Protein AF-A0A6X8T6L1-F1 (afdb_monomer)

Nearest PDB structures (foldseek):
  4k7z-assembly1_A-2  TM=9.986E-01  e=8.223E-36  Pseudomonas aeruginosa
  1zx9-assembly1_A-2  TM=9.999E-01  e=2.285E-34  Pseudomonas aeruginosa
  7psc-assembly1_B  TM=8.793E-01  e=7.731E-16  Homo sapiens
  5j5z-assembly1_A  TM=8.710E-01  e=1.265E-15  Homo sapiens
  6i4t-assembly1_A  TM=8.487E-01  e=1.831E-15  Homo sapiens

Sequence (310 aa):
MSTLKITGMTCDSCAVHVKDALEKVPGVQSADVSYAKGSAKLAIEVGTSPDALTAAVAGLGYRATLADAPSVSTPGGLLDKMRDLLGRNDKTGSSGALHIAVIGSGGAAMAAALKAVEQGARVTLIERGTIGGTCVNVGCVPSKIMIRAAHIAHLRRESPFDGGIAATTPTIQRTALLAQQQARVDELRHAKYEGILEGNPAITVLHGSARFKDNRNLIVQLNDGGERVVAFDRCLIATGASPAVPPIPGLKDTPYWTSTEALVSETIPKRLAVIGSSVVALELAQAFARLGAKVTILARSTLFFREDPA

Radius of gyration: 27.3 Å; Cα contacts (8 Å, |Δi|>4): 471; chains: 1; bounding box: 68×69×64 Å

Structure (mmCIF, N/CA/C/O backbone):
data_AF-A0A6X8T6L1-F1
#
_entry.id   AF-A0A6X8T6L1-F1
#
loop_
_atom_site.group_PDB
_atom_site.id
_atom_site.type_symbol
_atom_site.label_atom_id
_atom_site.label_alt_id
_atom_site.label_comp_id
_atom_site.label_asym_id
_atom_site.label_entity_id
_atom_site.label_seq_id
_atom_site.pdbx_PDB_ins_code
_atom_site.Cartn_x
_atom_site.Cartn_y
_atom_site.Cartn_z
_atom_site.occupancy
_atom_site.B_iso_or_equiv
_atom_site.auth_seq_id
_atom_site.auth_comp_id
_atom_site.auth_asym_id
_atom_site.auth_atom_id
_atom_site.pdbx_PDB_model_num
ATOM 1 N N . MET A 1 1 ? -2.404 43.136 22.804 1.00 72.25 1 MET A N 1
ATOM 2 C CA . MET A 1 1 ? -2.056 41.960 21.980 1.00 72.25 1 MET A CA 1
ATOM 3 C C . MET A 1 1 ? -2.587 40.737 22.689 1.00 72.25 1 MET A C 1
ATOM 5 O O . MET A 1 1 ? -2.333 40.616 23.879 1.00 72.25 1 MET A O 1
ATOM 9 N N . SER A 1 2 ? -3.320 39.883 21.986 1.00 86.31 2 SER A N 1
ATOM 10 C CA . SER A 1 2 ? -3.901 38.654 22.537 1.00 86.31 2 SER A CA 1
ATOM 11 C C . SER A 1 2 ? -3.211 37.445 21.923 1.00 86.31 2 SER A C 1
ATOM 13 O O . SER A 1 2 ? -2.822 37.483 20.754 1.00 86.31 2 SER A O 1
ATOM 15 N N . THR A 1 3 ? -3.048 36.376 22.701 1.00 92.25 3 THR A N 1
ATOM 16 C CA . THR A 1 3 ? -2.384 35.155 22.223 1.00 92.25 3 THR A CA 1
ATOM 17 C C . THR A 1 3 ? -3.378 34.005 22.103 1.00 92.25 3 THR A C 1
ATOM 19 O O . THR A 1 3 ? -4.099 33.692 23.048 1.00 92.25 3 THR A O 1
ATOM 22 N N . LEU A 1 4 ? -3.383 33.341 20.947 1.00 92.31 4 LEU A N 1
ATOM 23 C CA . LEU A 1 4 ? -4.060 32.068 20.723 1.00 92.31 4 LEU A CA 1
ATOM 24 C C . LEU A 1 4 ? -3.042 30.933 20.747 1.00 92.31 4 LEU A C 1
ATOM 26 O O . LEU A 1 4 ? -2.023 30.988 20.062 1.00 92.31 4 LEU A O 1
ATOM 30 N N . LYS A 1 5 ? -3.355 29.863 21.470 1.00 95.00 5 LYS A N 1
ATOM 31 C CA . LYS A 1 5 ? -2.695 28.565 21.319 1.00 95.00 5 LYS A CA 1
ATOM 32 C C . LYS A 1 5 ? -3.453 27.761 20.272 1.00 95.00 5 LYS A C 1
ATOM 34 O O . LYS A 1 5 ? -4.670 27.652 20.377 1.00 95.00 5 LYS A O 1
ATOM 39 N N . ILE A 1 6 ? -2.748 27.215 19.286 1.00 93.38 6 ILE A N 1
ATOM 40 C CA . ILE A 1 6 ? -3.321 26.534 18.123 1.00 93.38 6 ILE A CA 1
ATOM 41 C C . ILE A 1 6 ? -2.739 25.125 18.012 1.00 93.38 6 ILE A C 1
ATOM 43 O O . ILE A 1 6 ? -1.522 24.947 17.987 1.00 93.38 6 ILE A O 1
ATOM 47 N N . THR A 1 7 ? -3.603 24.118 17.916 1.00 91.69 7 THR A N 1
ATOM 48 C CA . THR A 1 7 ? -3.215 22.714 17.732 1.00 91.69 7 THR A CA 1
ATOM 49 C C . THR A 1 7 ? -3.805 22.141 16.443 1.00 91.69 7 THR A C 1
ATOM 51 O O . THR A 1 7 ? -4.867 22.559 15.982 1.00 91.69 7 THR A O 1
ATOM 54 N N . GLY A 1 8 ? -3.088 21.190 15.837 1.00 89.25 8 GLY A N 1
ATOM 55 C CA . GLY A 1 8 ? -3.486 20.530 14.586 1.00 89.25 8 GLY A CA 1
ATOM 56 C C . GLY A 1 8 ? -2.780 21.031 13.320 1.00 89.25 8 GLY A C 1
ATOM 57 O O . GLY A 1 8 ? -2.952 20.424 12.270 1.00 89.25 8 GLY A O 1
ATOM 58 N N . MET A 1 9 ? -1.960 22.086 13.393 1.00 94.00 9 MET A N 1
ATOM 59 C CA . MET A 1 9 ? -1.081 22.470 12.278 1.00 94.00 9 MET A CA 1
ATOM 60 C C . MET A 1 9 ? 0.034 21.430 12.089 1.00 94.00 9 MET A C 1
ATOM 62 O O . MET A 1 9 ? 0.604 20.959 13.072 1.00 94.00 9 MET A O 1
ATOM 66 N N . THR A 1 10 ? 0.373 21.106 10.839 1.00 91.50 10 THR A N 1
ATOM 67 C CA . THR A 1 10 ? 1.381 20.075 10.510 1.00 91.50 10 THR A CA 1
ATOM 68 C C . THR A 1 10 ? 2.532 20.572 9.631 1.00 91.50 10 THR A C 1
ATOM 70 O O . THR A 1 10 ? 3.441 19.799 9.335 1.00 91.50 10 THR A O 1
ATOM 73 N N . CYS A 1 11 ? 2.498 21.827 9.175 1.00 88.56 11 CYS A N 1
ATOM 74 C CA . CYS A 1 11 ? 3.564 22.457 8.390 1.00 88.56 11 CYS A CA 1
ATOM 75 C C . CYS A 1 11 ? 3.458 23.993 8.415 1.00 88.56 11 CYS A C 1
ATOM 77 O O . CYS A 1 11 ? 2.444 24.546 8.845 1.00 88.56 11 CYS A O 1
ATOM 79 N N . ASP A 1 12 ? 4.468 24.690 7.889 1.00 90.88 12 ASP A N 1
ATOM 80 C CA . ASP A 1 12 ? 4.473 26.160 7.803 1.00 90.88 12 ASP A CA 1
ATOM 81 C C . ASP A 1 12 ? 3.377 26.724 6.882 1.00 90.88 12 ASP A C 1
ATOM 83 O O . ASP A 1 12 ? 2.848 27.803 7.137 1.00 90.88 12 ASP A O 1
ATOM 87 N N . SER A 1 13 ? 2.945 25.974 5.861 1.00 91.19 13 SER A N 1
ATOM 88 C CA . SER A 1 13 ? 1.804 26.378 5.023 1.00 91.19 13 SER A CA 1
ATOM 89 C C . SER A 1 13 ? 0.482 26.400 5.806 1.00 91.19 13 SER A C 1
ATOM 91 O O . SER A 1 13 ? -0.363 27.252 5.533 1.00 91.19 13 SER A O 1
ATOM 93 N N . CYS A 1 14 ? 0.316 25.552 6.833 1.00 91.38 14 CYS A N 1
ATOM 94 C CA . CYS A 1 14 ? -0.830 25.642 7.744 1.00 91.38 14 CYS A CA 1
ATOM 95 C C . CYS A 1 14 ? -0.851 26.988 8.483 1.00 91.38 14 CYS A C 1
ATOM 97 O O . CYS A 1 14 ? -1.921 27.572 8.638 1.00 91.38 14 CYS A O 1
ATOM 99 N N . ALA A 1 15 ? 0.315 27.491 8.911 1.00 93.88 15 ALA A N 1
ATOM 100 C CA . ALA A 1 15 ? 0.416 28.767 9.620 1.00 93.88 15 ALA A CA 1
ATOM 101 C C . ALA A 1 15 ? 0.016 29.955 8.732 1.00 93.88 15 ALA A C 1
ATOM 103 O O . ALA A 1 15 ? -0.656 30.864 9.213 1.00 93.88 15 ALA A O 1
ATOM 104 N N . VAL A 1 16 ? 0.344 29.910 7.435 1.00 94.94 16 VAL A N 1
ATOM 105 C CA . VAL A 1 16 ? -0.096 30.919 6.455 1.00 94.94 16 VAL A CA 1
ATOM 106 C C . VAL A 1 16 ? -1.621 30.932 6.329 1.00 94.94 16 VAL A C 1
ATOM 108 O O . VAL A 1 16 ? -2.236 31.979 6.487 1.00 94.94 16 VAL A O 1
ATOM 111 N N . HIS A 1 17 ? -2.260 29.771 6.150 1.00 94.25 17 HIS A N 1
ATOM 112 C CA . HIS A 1 17 ? -3.724 29.711 6.033 1.00 94.25 17 HIS A CA 1
ATOM 113 C C . HIS A 1 17 ? -4.439 30.176 7.308 1.00 94.25 17 HIS A C 1
ATOM 115 O O . HIS A 1 17 ? -5.470 30.843 7.241 1.00 94.25 17 HIS A O 1
ATOM 121 N N . VAL A 1 18 ? -3.890 29.836 8.477 1.00 94.94 18 VAL A N 1
ATOM 122 C CA . VAL A 1 18 ? -4.407 30.298 9.770 1.00 94.94 18 VAL A CA 1
ATOM 123 C C . VAL A 1 18 ? -4.275 31.813 9.905 1.00 94.94 18 VAL A C 1
ATOM 125 O O . VAL A 1 18 ? -5.214 32.455 10.372 1.00 94.94 18 VAL A O 1
ATOM 128 N N . LYS A 1 19 ? -3.150 32.392 9.468 1.00 96.44 19 LYS A N 1
ATOM 129 C CA . LYS A 1 19 ? -2.957 33.844 9.436 1.00 96.44 19 LYS A CA 1
ATOM 130 C C . LYS A 1 19 ? -4.021 34.515 8.566 1.00 96.44 19 LYS A C 1
ATOM 132 O O . LYS A 1 19 ? -4.734 35.384 9.060 1.00 96.44 19 LYS A O 1
ATOM 137 N N . ASP A 1 20 ? -4.185 34.050 7.329 1.00 95.62 20 ASP A N 1
ATOM 138 C CA . ASP A 1 20 ? -5.143 34.616 6.372 1.00 95.62 20 ASP A CA 1
ATOM 139 C C . ASP A 1 20 ? -6.593 34.542 6.873 1.00 95.62 20 ASP A C 1
ATOM 141 O O . ASP A 1 20 ? -7.410 35.410 6.565 1.00 95.62 20 ASP A O 1
ATOM 145 N N . ALA A 1 21 ? -6.946 33.494 7.623 1.00 95.31 21 ALA A N 1
ATOM 146 C CA . ALA A 1 21 ? -8.272 33.363 8.220 1.00 95.31 21 ALA A CA 1
ATOM 147 C C . ALA A 1 21 ? -8.469 34.296 9.421 1.00 95.31 21 ALA A C 1
ATOM 149 O O . ALA A 1 21 ? -9.540 34.883 9.556 1.00 95.31 21 ALA A O 1
ATOM 150 N N . LEU A 1 22 ? -7.450 34.457 10.272 1.00 94.94 22 LEU A N 1
ATOM 151 C CA . LEU A 1 22 ? -7.507 35.342 11.437 1.00 94.94 22 LEU A CA 1
ATOM 152 C C . LEU A 1 22 ? -7.585 36.818 11.028 1.00 94.94 22 LEU A C 1
ATOM 154 O O . LEU A 1 22 ? -8.370 37.556 11.612 1.00 94.94 22 LEU A O 1
ATOM 158 N N . GLU A 1 23 ? -6.853 37.240 9.996 1.00 95.81 23 GLU A N 1
ATOM 159 C CA . GLU A 1 23 ? -6.887 38.627 9.491 1.00 95.81 23 GLU A CA 1
ATOM 160 C C . GLU A 1 23 ? -8.217 38.997 8.810 1.00 95.81 23 GLU A C 1
ATOM 162 O O . GLU A 1 23 ? -8.520 40.175 8.641 1.00 95.81 23 GLU A O 1
ATOM 167 N N . LYS A 1 24 ? -9.051 38.010 8.458 1.00 94.94 24 LYS A N 1
ATOM 168 C CA . LYS A 1 24 ? -10.414 38.233 7.942 1.00 94.94 24 LYS A CA 1
ATOM 169 C C . LYS A 1 24 ? -11.465 38.378 9.042 1.00 94.94 24 LYS A C 1
ATOM 171 O O . LYS A 1 24 ? -12.615 38.691 8.731 1.00 94.94 24 LYS A O 1
ATOM 176 N N . VAL A 1 25 ? -11.117 38.129 10.307 1.00 93.75 25 VAL A N 1
ATOM 177 C CA . VAL A 1 25 ? -12.054 38.292 11.423 1.00 93.75 25 VAL A CA 1
ATOM 178 C C . VAL A 1 25 ? -12.222 39.787 11.721 1.00 93.75 25 VAL A C 1
ATOM 180 O O . VAL A 1 25 ? -11.225 40.466 11.975 1.00 93.75 25 VAL A O 1
ATOM 183 N N . PRO A 1 26 ? -13.459 40.323 11.731 1.00 91.56 26 PRO A N 1
ATOM 184 C CA . PRO A 1 26 ? -13.698 41.722 12.075 1.00 91.56 26 PRO A CA 1
ATOM 185 C C . PRO A 1 26 ? -13.106 42.082 13.443 1.00 91.56 26 PRO A C 1
ATOM 187 O O . PRO A 1 26 ? -13.353 41.385 14.428 1.00 91.56 26 PRO A O 1
ATOM 190 N N . GLY A 1 27 ? -12.328 43.165 13.494 1.00 88.88 27 GLY A N 1
ATOM 191 C CA . GLY A 1 27 ? -11.622 43.617 14.698 1.00 88.88 27 GLY A CA 1
ATOM 192 C C . GLY A 1 27 ? -10.183 43.102 14.833 1.00 88.88 27 GLY A C 1
ATOM 193 O O . GLY A 1 27 ? -9.472 43.545 15.731 1.00 88.88 27 GLY A O 1
ATOM 194 N N . VAL A 1 28 ? -9.702 42.221 13.945 1.00 93.12 28 VAL A N 1
ATOM 195 C CA . VAL A 1 28 ? -8.277 41.841 13.881 1.00 93.12 28 VAL A CA 1
ATOM 196 C C . VAL A 1 28 ? -7.513 42.812 12.985 1.00 93.12 28 VAL A C 1
ATOM 198 O O . VAL A 1 28 ? -7.816 42.955 11.807 1.00 93.12 28 VAL A O 1
ATOM 201 N N . GLN A 1 29 ? -6.493 43.466 13.540 1.00 92.12 29 GLN A N 1
ATOM 202 C CA . GLN A 1 29 ? -5.630 44.410 12.822 1.00 92.12 29 GLN A CA 1
ATOM 203 C C . GLN A 1 29 ? -4.404 43.725 12.209 1.00 92.12 29 GLN A C 1
ATOM 205 O O . GLN A 1 29 ? -3.941 44.119 11.142 1.00 92.12 29 GLN A O 1
ATOM 210 N N . SER A 1 30 ? -3.854 42.714 12.887 1.00 93.81 30 SER A N 1
ATOM 211 C CA . SER A 1 30 ? -2.773 41.878 12.353 1.00 93.81 30 SER A CA 1
ATOM 212 C C . SER A 1 30 ? -2.658 40.549 13.096 1.00 93.81 30 SER A C 1
ATOM 214 O O . SER A 1 30 ? -2.999 40.456 14.285 1.00 93.81 30 SER A O 1
ATOM 216 N N . ALA A 1 31 ? -2.146 39.529 12.398 1.00 94.88 31 ALA A N 1
ATOM 217 C CA . ALA A 1 31 ? -1.855 38.219 12.969 1.00 94.88 31 ALA A CA 1
ATOM 218 C C . ALA A 1 31 ? -0.429 37.745 12.643 1.00 94.88 31 ALA A C 1
ATOM 220 O O . ALA A 1 31 ? -0.006 37.712 11.488 1.00 94.88 31 ALA A O 1
ATOM 221 N N . ASP A 1 32 ? 0.302 37.314 13.671 1.00 95.62 32 ASP A N 1
ATOM 222 C CA . ASP A 1 32 ? 1.588 36.621 13.543 1.00 95.62 32 ASP A CA 1
ATOM 223 C C . ASP A 1 32 ? 1.436 35.175 14.026 1.00 95.62 32 ASP A C 1
ATOM 225 O O . ASP A 1 32 ? 1.204 34.929 15.213 1.00 95.62 32 ASP A O 1
ATOM 229 N N . VAL A 1 33 ? 1.521 34.213 13.105 1.00 95.19 33 VAL A N 1
ATOM 230 C CA . VAL A 1 33 ? 1.240 32.794 13.366 1.00 95.19 33 VAL A CA 1
ATOM 231 C C . VAL A 1 33 ? 2.516 31.976 13.239 1.00 95.19 33 VAL A C 1
ATOM 233 O O . VAL A 1 33 ? 3.177 31.979 12.206 1.00 95.19 33 VAL A O 1
ATOM 236 N N . SER A 1 34 ? 2.833 31.211 14.283 1.00 93.44 34 SER A N 1
ATOM 237 C CA . SER A 1 34 ? 4.002 30.339 14.319 1.00 93.44 34 SER A CA 1
ATOM 238 C C . SER A 1 34 ? 3.583 28.875 14.394 1.00 93.44 34 SER A C 1
ATOM 240 O O . SER A 1 34 ? 3.028 28.434 15.404 1.00 93.44 34 SER A O 1
ATOM 242 N N . TYR A 1 35 ? 3.915 28.108 13.350 1.00 90.12 35 TYR A N 1
ATOM 243 C CA . TYR A 1 35 ? 3.797 26.648 13.365 1.00 90.12 35 TYR A CA 1
ATOM 244 C C . TYR A 1 35 ? 4.671 26.041 14.468 1.00 90.12 35 TYR A C 1
ATOM 246 O O . TYR A 1 35 ? 4.160 25.330 15.329 1.00 90.12 35 TYR A O 1
ATOM 254 N N . ALA A 1 36 ? 5.960 26.398 14.506 1.00 91.12 36 ALA A N 1
ATOM 255 C CA . ALA A 1 36 ? 6.917 25.860 15.474 1.00 91.12 36 ALA A CA 1
ATOM 256 C C . ALA A 1 36 ? 6.493 26.061 16.942 1.00 91.12 36 ALA A C 1
ATOM 258 O O . ALA A 1 36 ? 6.802 25.230 17.791 1.00 91.12 36 ALA A O 1
ATOM 259 N N . LYS A 1 37 ? 5.780 27.154 17.248 1.00 90.25 37 LYS A N 1
ATOM 260 C CA . LYS A 1 37 ? 5.284 27.450 18.603 1.00 90.25 37 LYS A CA 1
ATOM 261 C C . LYS A 1 37 ? 3.837 27.010 18.837 1.00 90.25 37 LYS A C 1
ATOM 263 O O . LYS A 1 37 ? 3.375 27.077 19.972 1.00 90.25 37 LYS A O 1
ATOM 268 N N . GLY A 1 38 ? 3.117 26.596 17.793 1.00 93.38 38 GLY A N 1
ATOM 269 C CA . GLY A 1 38 ? 1.691 26.275 17.875 1.00 93.38 38 GLY A CA 1
ATOM 270 C C . GLY A 1 38 ? 0.867 27.438 18.431 1.00 93.38 38 GLY A C 1
ATOM 271 O O . GLY A 1 38 ? 0.041 27.243 19.321 1.00 93.38 38 GLY A O 1
ATOM 272 N N . SER A 1 39 ? 1.135 28.668 17.986 1.00 95.00 39 SER A N 1
ATOM 273 C CA . SER A 1 39 ? 0.499 29.865 18.552 1.00 95.00 39 SER A CA 1
ATOM 274 C C . SER A 1 39 ? 0.349 30.993 17.538 1.00 95.00 39 SER A C 1
ATOM 276 O O . SER A 1 39 ? 1.193 31.130 16.652 1.00 95.00 39 SER A O 1
ATOM 278 N N . ALA A 1 40 ? -0.654 31.847 17.735 1.00 94.75 40 ALA A N 1
ATOM 279 C CA . ALA A 1 40 ? -0.821 33.107 17.020 1.00 94.75 40 ALA A CA 1
ATOM 280 C C . ALA A 1 40 ? -0.839 34.293 17.992 1.00 94.75 40 ALA A C 1
ATOM 282 O O . ALA A 1 40 ? -1.520 34.250 19.018 1.00 94.75 40 ALA A O 1
ATOM 283 N N . LYS A 1 41 ? -0.109 35.358 17.661 1.00 94.94 41 LYS A N 1
ATOM 284 C CA . LYS A 1 41 ? -0.172 36.652 18.344 1.00 94.94 41 LYS A CA 1
ATOM 285 C C . LYS A 1 41 ? -1.005 37.611 17.509 1.00 94.94 41 LYS A C 1
ATOM 287 O O . LYS A 1 41 ? -0.749 37.769 16.319 1.00 94.94 41 LYS A O 1
ATOM 292 N N . LEU A 1 42 ? -1.985 38.246 18.140 1.00 93.31 42 LEU A N 1
ATOM 293 C CA . LEU A 1 42 ? -2.961 39.094 17.470 1.00 93.31 42 LEU A CA 1
ATOM 294 C C . LEU A 1 42 ? -2.932 40.520 18.021 1.00 93.31 42 LEU A C 1
ATOM 296 O O . LEU A 1 42 ? -2.942 40.733 19.242 1.00 93.31 42 LEU A O 1
ATOM 300 N N . ALA A 1 43 ? -2.962 41.498 17.121 1.00 91.50 43 ALA A N 1
ATOM 301 C CA . ALA A 1 43 ? -3.409 42.848 17.438 1.00 91.50 43 ALA A CA 1
ATOM 302 C C . ALA A 1 43 ? -4.908 42.923 17.125 1.00 91.50 43 ALA A C 1
ATOM 304 O O . ALA A 1 43 ? -5.300 42.748 15.974 1.00 91.50 43 ALA A O 1
ATOM 305 N N . ILE A 1 44 ? -5.737 43.124 18.150 1.00 91.88 44 ILE A N 1
ATOM 306 C CA . ILE A 1 44 ? -7.199 43.155 18.024 1.00 91.88 44 ILE A CA 1
ATOM 307 C C . ILE A 1 44 ? -7.767 44.422 18.655 1.00 91.88 44 ILE A C 1
ATOM 309 O O . ILE A 1 44 ? -7.208 44.940 19.626 1.00 91.88 44 ILE A O 1
ATOM 313 N N . GLU A 1 45 ? -8.886 44.893 18.122 1.00 88.00 45 GLU A N 1
ATOM 314 C CA . GLU A 1 45 ? -9.669 45.990 18.680 1.00 88.00 45 GLU A CA 1
ATOM 315 C C . GLU A 1 45 ? -10.403 45.552 19.951 1.00 88.00 45 GLU A C 1
ATOM 317 O O . GLU A 1 45 ? -10.793 44.388 20.114 1.00 88.00 45 GLU A O 1
ATOM 322 N N . VAL A 1 46 ? -10.604 46.501 20.867 1.00 78.25 46 VAL A N 1
ATOM 323 C CA . VAL A 1 46 ? -11.336 46.270 22.117 1.00 78.25 46 VAL A CA 1
ATOM 324 C C . VAL A 1 46 ? -12.784 45.900 21.782 1.00 78.25 46 VAL A C 1
ATOM 326 O O . VAL A 1 46 ? -13.491 46.679 21.153 1.00 78.25 46 VAL A O 1
ATOM 329 N N . GLY A 1 47 ? -13.218 44.708 22.202 1.00 77.00 47 GLY A N 1
ATOM 330 C CA . GLY A 1 47 ? -14.551 44.167 21.897 1.00 77.00 47 GLY A CA 1
ATOM 331 C C . GLY A 1 47 ? -14.579 43.107 20.790 1.00 77.00 47 GLY A C 1
ATOM 332 O O . GLY A 1 47 ? -15.637 42.536 20.533 1.00 77.00 47 GLY A O 1
ATOM 333 N N . THR A 1 48 ? -13.435 42.790 20.172 1.00 84.25 48 THR A N 1
ATOM 334 C CA . THR A 1 48 ? -13.322 41.663 19.229 1.00 84.25 48 THR A CA 1
ATOM 335 C C . THR A 1 48 ? -13.691 40.354 19.925 1.00 84.25 48 THR A C 1
ATOM 337 O O . THR A 1 48 ? -13.113 40.021 20.960 1.00 84.25 48 THR A O 1
ATOM 340 N N . SER A 1 49 ? -14.643 39.608 19.357 1.00 85.94 49 SER A N 1
ATOM 341 C CA . SER A 1 49 ? -15.174 38.389 19.974 1.00 85.94 49 SER A CA 1
ATOM 342 C C . SER A 1 49 ? -14.123 37.264 20.035 1.00 85.94 49 SER A C 1
ATOM 344 O O . SER A 1 49 ? -13.678 36.790 18.983 1.00 85.94 49 SER A O 1
ATOM 346 N N . PRO A 1 50 ? -13.775 36.773 21.242 1.00 87.00 50 PRO A N 1
ATOM 347 C CA . PRO A 1 50 ? -12.990 35.553 21.449 1.00 87.00 50 PRO A CA 1
ATOM 348 C C . PRO A 1 50 ? -13.467 34.343 20.638 1.00 87.00 50 PRO A C 1
ATOM 350 O O . PRO A 1 50 ? -12.665 33.588 20.078 1.00 87.00 50 PRO A O 1
ATOM 353 N N . ASP A 1 51 ? -14.784 34.180 20.549 1.00 87.00 51 ASP A N 1
ATOM 354 C CA . ASP A 1 51 ? -15.415 33.041 19.890 1.00 87.00 51 ASP A CA 1
ATOM 355 C C . ASP A 1 51 ? -15.274 33.133 18.370 1.00 87.00 51 ASP A C 1
ATOM 357 O O . ASP A 1 51 ? -15.062 32.122 17.708 1.00 87.00 51 ASP A O 1
ATOM 361 N N . ALA A 1 52 ? -15.297 34.344 17.804 1.00 89.56 52 ALA A N 1
ATOM 362 C CA . ALA A 1 52 ? -15.075 34.544 16.372 1.00 89.56 52 ALA A CA 1
ATOM 363 C C . ALA A 1 52 ? -13.642 34.164 15.957 1.00 89.56 52 ALA A C 1
ATOM 365 O O . ALA A 1 52 ? -13.439 33.547 14.909 1.00 89.56 52 ALA A O 1
ATOM 366 N N . LEU A 1 53 ? -12.653 34.469 16.805 1.00 91.44 53 LEU A N 1
ATOM 367 C CA . LEU A 1 53 ? -11.251 34.107 16.579 1.00 91.44 53 LEU A CA 1
ATOM 368 C C . LEU A 1 53 ? -11.043 32.589 16.615 1.00 91.44 53 LEU A C 1
ATOM 370 O O . LEU A 1 53 ? -10.382 32.024 15.744 1.00 91.44 53 LEU A O 1
ATOM 374 N N . THR A 1 54 ? -11.622 31.913 17.609 1.00 92.75 54 THR A N 1
ATOM 375 C CA . THR A 1 54 ? -11.519 30.451 17.718 1.00 92.75 54 THR A CA 1
ATOM 376 C C . THR A 1 54 ? -12.318 29.737 16.625 1.00 92.75 54 THR A C 1
ATOM 378 O O . THR A 1 54 ? -11.827 28.750 16.073 1.00 92.75 54 THR A O 1
ATOM 381 N N . ALA A 1 55 ? -13.479 30.268 16.227 1.00 90.75 55 ALA A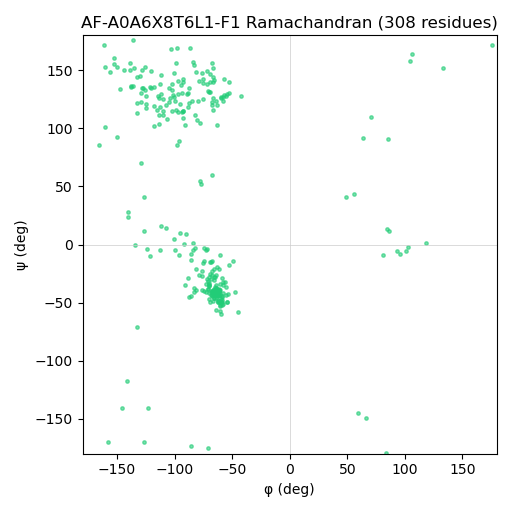 N 1
ATOM 382 C CA . ALA A 1 55 ? -14.288 29.748 15.126 1.00 90.75 55 ALA A CA 1
ATOM 383 C C . ALA A 1 55 ? -13.585 29.858 13.764 1.00 90.75 55 ALA A C 1
ATOM 385 O O . ALA A 1 55 ? -13.652 28.918 12.974 1.00 90.75 55 ALA A O 1
ATOM 386 N N . ALA A 1 56 ? -12.866 30.954 13.495 1.00 92.56 56 ALA A N 1
ATOM 387 C CA . ALA A 1 56 ? -12.097 31.113 12.259 1.00 92.56 56 ALA A CA 1
ATOM 388 C C . ALA A 1 56 ? -11.002 30.042 12.120 1.00 92.56 56 ALA A C 1
ATOM 390 O O . ALA A 1 56 ? -10.820 29.463 11.049 1.00 92.56 56 ALA A O 1
ATOM 391 N N . VAL A 1 57 ? -10.319 29.718 13.224 1.00 93.50 57 VAL A N 1
ATOM 392 C CA . VAL A 1 57 ? -9.310 28.648 13.253 1.00 93.50 57 VAL A CA 1
ATOM 393 C C . VAL A 1 57 ? -9.961 27.261 13.154 1.00 93.50 57 VAL A C 1
ATOM 395 O O . VAL A 1 57 ? -9.454 26.394 12.439 1.00 93.50 57 VAL A O 1
ATOM 398 N N . ALA A 1 58 ? -11.115 27.063 13.798 1.00 91.31 58 ALA A N 1
ATOM 399 C CA . ALA A 1 58 ? -11.897 25.829 13.706 1.00 91.31 58 ALA A CA 1
ATOM 400 C C . ALA A 1 58 ? -12.439 25.558 12.296 1.00 91.31 58 ALA A C 1
ATOM 402 O O . ALA A 1 58 ? -12.452 24.407 11.860 1.00 91.31 58 ALA A O 1
ATOM 403 N N . GLY A 1 59 ? -12.813 26.603 11.551 1.00 88.12 59 GLY A N 1
ATOM 404 C CA . GLY A 1 59 ? -13.259 26.502 10.158 1.00 88.12 59 GLY A CA 1
ATOM 405 C C . GLY A 1 59 ? -12.201 25.933 9.206 1.00 88.12 59 GLY A C 1
ATOM 406 O O . GLY A 1 59 ? -12.548 25.381 8.166 1.00 88.12 59 GLY A O 1
ATOM 407 N N . LEU A 1 60 ? -10.921 26.001 9.583 1.00 90.31 60 LEU A N 1
ATOM 408 C CA . LEU A 1 60 ? -9.805 25.391 8.854 1.00 90.31 60 LEU A CA 1
ATOM 409 C C . LEU A 1 60 ? -9.464 23.965 9.325 1.00 90.31 60 LEU A C 1
ATOM 411 O O . LEU A 1 60 ? -8.526 23.359 8.811 1.00 90.31 60 LEU A O 1
ATOM 415 N N . GLY A 1 61 ? -10.197 23.424 10.304 1.00 87.19 61 GLY A N 1
ATOM 416 C CA . GLY A 1 61 ? -9.960 22.093 10.870 1.00 87.19 61 GLY A CA 1
ATOM 417 C C . GLY A 1 61 ? -8.930 22.045 12.005 1.00 87.19 61 GLY A C 1
ATOM 418 O O . GLY A 1 61 ? -8.526 20.953 12.406 1.00 87.19 61 GLY A O 1
ATOM 419 N N . TYR A 1 62 ? -8.518 23.195 12.544 1.00 93.12 62 TYR A N 1
ATOM 420 C CA . TYR A 1 62 ? -7.587 23.289 13.675 1.00 93.12 62 TYR A CA 1
ATOM 421 C C . TYR A 1 62 ? -8.325 23.625 14.979 1.00 93.12 62 TYR A C 1
ATOM 423 O O . TYR A 1 62 ? -9.493 23.998 14.973 1.00 93.12 62 TYR A O 1
ATOM 431 N N . ARG A 1 63 ? -7.660 23.513 16.132 1.00 92.38 63 ARG A N 1
ATOM 432 C CA . ARG A 1 63 ? -8.235 23.913 17.431 1.00 92.38 63 ARG A CA 1
ATOM 433 C C . ARG A 1 63 ? -7.487 25.125 17.967 1.00 92.38 63 ARG A C 1
ATOM 435 O O . ARG A 1 63 ? -6.262 25.143 17.904 1.00 92.38 63 ARG A O 1
ATOM 442 N N . ALA A 1 64 ? -8.203 26.105 18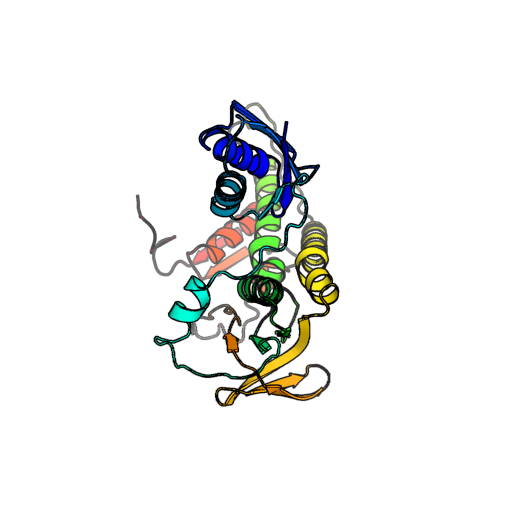.519 1.00 92.06 64 ALA A N 1
ATOM 443 C CA . ALA A 1 64 ? -7.603 27.291 19.123 1.00 92.06 64 ALA A CA 1
ATOM 444 C C . ALA A 1 64 ? -8.193 27.606 20.501 1.00 92.06 64 ALA A C 1
ATOM 446 O O . ALA A 1 64 ? -9.390 27.443 20.720 1.00 92.06 64 ALA A O 1
ATOM 447 N N . THR A 1 65 ? -7.353 28.094 21.414 1.00 92.00 65 THR A N 1
ATOM 448 C CA . THR A 1 65 ? -7.749 28.579 22.748 1.00 92.00 65 THR A CA 1
ATOM 449 C C . THR A 1 65 ? -7.032 29.888 23.065 1.00 92.00 65 THR A C 1
ATOM 451 O O . THR A 1 65 ? -5.824 29.984 22.839 1.00 92.00 65 THR A O 1
ATOM 454 N N . LEU A 1 66 ? -7.733 30.879 23.618 1.00 86.94 66 LEU A N 1
ATOM 455 C CA . LEU A 1 66 ? -7.115 32.118 24.103 1.00 86.94 66 LEU A CA 1
ATOM 456 C C . LEU A 1 66 ? -6.295 31.855 25.364 1.00 86.94 66 LEU A C 1
ATOM 458 O O . LEU A 1 66 ? -6.774 31.219 26.298 1.00 86.94 66 LEU A O 1
ATOM 462 N N . ALA A 1 67 ? -5.066 32.359 25.386 1.00 71.06 67 ALA A N 1
ATOM 463 C CA . ALA A 1 67 ? -4.166 32.218 26.525 1.00 71.06 67 ALA A CA 1
ATOM 464 C C . ALA A 1 67 ? -4.535 33.138 27.708 1.00 71.06 67 ALA A C 1
ATOM 466 O O . ALA A 1 67 ? -4.091 32.873 28.819 1.00 71.06 67 ALA A O 1
ATOM 467 N N . ASP A 1 68 ? -5.374 34.161 27.486 1.00 58.41 68 ASP A N 1
ATOM 468 C CA . ASP A 1 68 ? -5.668 35.225 28.463 1.00 58.41 68 ASP A CA 1
ATOM 469 C C . ASP A 1 68 ? -7.106 35.206 29.030 1.00 58.41 68 ASP A C 1
ATOM 471 O O . ASP A 1 68 ? -7.556 36.197 29.603 1.00 58.41 68 ASP A O 1
ATOM 475 N N . ALA A 1 69 ? -7.867 34.115 28.884 1.00 42.06 69 ALA A N 1
ATOM 476 C CA . ALA A 1 69 ? -9.211 34.038 29.466 1.00 42.06 69 ALA A CA 1
ATOM 477 C C . ALA A 1 69 ? -9.165 33.495 30.914 1.00 42.06 69 ALA A C 1
ATOM 479 O O . ALA A 1 69 ? -8.774 32.340 31.104 1.00 42.06 69 ALA A O 1
ATOM 480 N N . PRO A 1 70 ? -9.588 34.259 31.944 1.00 33.00 70 PRO A N 1
ATOM 481 C CA . PRO A 1 70 ? -9.864 33.684 33.254 1.00 33.00 70 PRO A CA 1
ATOM 482 C C . PRO A 1 70 ? -11.083 32.758 33.166 1.00 33.00 70 PRO A C 1
ATOM 484 O O . PRO A 1 70 ? -12.074 33.057 32.500 1.00 33.00 70 PRO A O 1
ATOM 487 N N . SER A 1 71 ? -11.014 31.625 33.863 1.00 34.00 71 SER A N 1
ATOM 488 C CA . SER A 1 71 ? -12.130 30.698 34.027 1.00 34.00 71 SER A CA 1
ATOM 489 C C . SER A 1 71 ? -13.272 31.379 34.788 1.00 34.00 71 SER A C 1
ATOM 491 O O . SER A 1 71 ? -13.207 31.513 36.011 1.00 34.00 71 SER A O 1
ATOM 493 N N . VAL A 1 72 ? -14.322 31.805 34.084 1.00 30.58 72 VAL A N 1
ATOM 494 C CA . VAL A 1 72 ? -15.550 32.309 34.710 1.00 30.58 72 VAL A CA 1
ATOM 495 C C . VAL A 1 72 ? -16.648 31.264 34.551 1.00 30.58 72 VAL A C 1
ATOM 497 O O . VAL A 1 72 ? -17.185 31.052 33.469 1.00 30.58 72 VAL A O 1
ATOM 500 N N . SER A 1 73 ? -16.990 30.618 35.662 1.00 38.59 73 SER A N 1
ATOM 501 C CA . SER A 1 73 ? -18.267 29.937 35.860 1.00 38.59 73 SER A CA 1
ATOM 502 C C . SER A 1 73 ? -19.387 30.978 35.905 1.00 38.59 73 SER A C 1
ATOM 504 O O . SER A 1 73 ? -19.352 31.861 36.764 1.00 38.59 73 SER A O 1
ATOM 506 N N . THR A 1 74 ? -20.389 30.887 35.030 1.00 28.80 74 THR A N 1
ATOM 507 C CA . THR A 1 74 ? -21.600 31.722 35.123 1.00 28.80 74 THR A CA 1
ATOM 508 C C . THR A 1 74 ? -22.780 30.889 35.647 1.00 28.80 74 THR A C 1
ATOM 510 O O . THR A 1 74 ? -22.961 29.762 35.182 1.00 28.80 74 THR A O 1
ATOM 513 N N . PRO A 1 75 ? -23.584 31.387 36.608 1.00 37.66 75 PRO A N 1
ATOM 514 C CA . PRO A 1 75 ? -24.746 30.670 37.133 1.00 37.66 75 PRO A CA 1
ATOM 515 C C . PRO A 1 75 ? -25.891 30.622 36.115 1.00 37.66 75 PRO A C 1
ATOM 517 O O . PRO A 1 75 ? -26.199 31.622 35.468 1.00 37.66 75 PRO A O 1
ATOM 520 N N . GLY A 1 76 ? -26.539 29.459 36.011 1.00 36.66 76 GLY A N 1
ATOM 521 C CA . GLY A 1 76 ? -27.637 29.189 35.083 1.00 36.66 76 GLY A CA 1
ATOM 522 C C . GLY A 1 76 ? -28.829 30.136 35.243 1.00 36.66 76 GLY A C 1
ATOM 523 O O . GLY A 1 76 ? -29.428 30.243 36.315 1.00 36.66 76 GLY A O 1
ATOM 524 N N . GLY A 1 77 ? -29.188 30.799 34.144 1.00 32.97 77 GLY A N 1
ATOM 525 C CA . GLY A 1 77 ? -30.399 31.603 34.025 1.00 32.97 77 GLY A CA 1
ATOM 526 C C . GLY A 1 77 ? -31.629 30.741 33.736 1.00 32.97 77 GLY A C 1
ATOM 527 O O . GLY A 1 77 ? -31.552 29.722 33.053 1.00 32.97 77 GLY A O 1
ATOM 528 N N . LEU A 1 78 ? -32.788 31.191 34.227 1.00 40.62 78 LEU A N 1
ATOM 529 C CA . LEU A 1 78 ? -34.115 30.562 34.113 1.00 40.62 78 LEU A CA 1
ATOM 530 C C . LEU A 1 78 ? -34.538 30.117 32.693 1.00 40.62 78 LEU A C 1
ATOM 532 O O . LEU A 1 78 ? -35.490 29.351 32.563 1.00 40.62 78 LEU A O 1
ATOM 536 N N . LEU A 1 79 ? -33.852 30.574 31.643 1.00 43.69 79 LEU A N 1
ATOM 537 C CA . LEU A 1 79 ? -34.145 30.241 30.248 1.00 43.69 79 LEU A CA 1
ATOM 538 C C . LEU A 1 79 ? -33.682 28.829 29.843 1.00 43.69 79 LEU A C 1
ATOM 540 O O . LEU A 1 79 ? -34.337 28.217 29.001 1.00 43.69 79 LEU A O 1
ATOM 544 N N . ASP A 1 80 ? -32.650 28.265 30.487 1.00 44.50 80 ASP A N 1
ATOM 545 C CA . ASP A 1 80 ? -32.243 26.867 30.246 1.00 44.50 80 ASP A CA 1
ATOM 546 C C . ASP A 1 80 ? -33.272 25.873 30.803 1.00 44.50 80 ASP A C 1
ATOM 548 O O . ASP A 1 80 ? -33.583 24.864 30.170 1.00 44.50 80 ASP A O 1
ATOM 552 N N . LYS A 1 81 ? -33.908 26.205 31.937 1.00 42.31 81 LYS A N 1
ATOM 553 C CA . LYS A 1 81 ? -34.946 25.359 32.555 1.00 42.31 81 LYS A CA 1
ATOM 554 C C . LYS A 1 81 ? -36.228 25.259 31.726 1.00 42.31 81 LYS A C 1
ATOM 556 O O . LYS A 1 81 ? -36.930 24.259 31.830 1.00 42.31 81 LYS A O 1
ATOM 561 N N . MET A 1 82 ? -36.544 26.25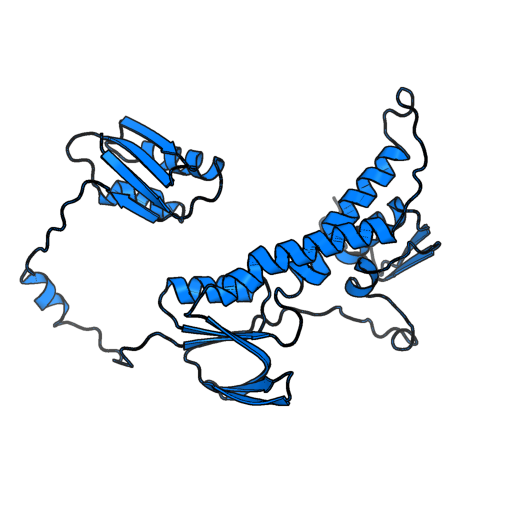4 30.892 1.00 36.97 82 MET A N 1
ATOM 562 C CA . MET A 1 82 ? -37.717 26.186 30.006 1.00 36.97 82 MET A CA 1
ATOM 563 C C . MET A 1 82 ? -37.452 25.387 28.728 1.00 36.97 82 MET A C 1
ATOM 565 O O . MET A 1 82 ? -38.396 24.884 28.120 1.00 36.97 82 MET A O 1
ATOM 569 N N . ARG A 1 83 ? -36.184 25.223 28.337 1.00 43.53 83 ARG A N 1
ATOM 570 C CA . ARG A 1 83 ? -35.789 24.408 27.182 1.00 43.53 83 ARG A CA 1
ATOM 571 C C . ARG A 1 83 ? -35.791 22.908 27.500 1.00 43.53 83 ARG A C 1
ATOM 573 O O . ARG A 1 83 ? -36.047 22.104 26.610 1.00 43.53 83 ARG A O 1
ATOM 580 N N . ASP A 1 84 ? -35.597 22.564 28.773 1.00 41.09 84 ASP A N 1
ATOM 581 C CA . ASP A 1 84 ? -35.632 21.194 29.304 1.00 41.09 84 ASP A CA 1
ATOM 582 C C . ASP A 1 84 ? -37.063 20.631 29.457 1.00 41.09 84 ASP A C 1
ATOM 584 O O . ASP A 1 84 ? -37.277 19.421 29.439 1.00 41.09 84 ASP A O 1
ATOM 588 N N . LEU A 1 85 ? -38.074 21.503 29.559 1.00 42.09 85 LEU A N 1
ATOM 589 C CA . LEU A 1 85 ? -39.476 21.112 29.773 1.00 42.09 85 LEU A CA 1
ATOM 590 C C . LEU A 1 85 ? -40.249 20.780 28.486 1.00 42.09 85 LEU A C 1
ATOM 592 O O . LEU A 1 85 ? -41.331 20.199 28.558 1.00 42.09 85 LEU A O 1
ATOM 596 N N . LEU A 1 86 ? -39.715 21.117 27.309 1.00 44.72 86 LEU A N 1
ATOM 597 C CA . LEU A 1 86 ? -40.394 20.924 26.025 1.00 44.72 86 LEU A CA 1
ATOM 598 C C . LEU A 1 86 ? -39.494 20.198 25.019 1.00 44.72 86 LEU A C 1
ATOM 600 O O . LEU A 1 86 ? -39.075 20.738 24.001 1.00 44.72 86 LEU A O 1
ATOM 604 N N . GLY A 1 87 ? -39.276 18.914 25.304 1.00 36.03 87 GLY A N 1
ATOM 605 C CA . GLY A 1 87 ? -39.251 17.882 24.273 1.00 36.03 87 GLY A CA 1
ATOM 606 C C . GLY A 1 87 ? -37.933 17.657 23.535 1.00 36.03 87 GLY A C 1
ATOM 607 O O . GLY A 1 87 ? -37.754 18.100 22.403 1.00 36.03 87 GLY A O 1
ATOM 608 N N . ARG A 1 88 ? -37.121 16.737 24.067 1.00 34.19 88 ARG A N 1
ATOM 609 C CA . ARG A 1 88 ? -36.603 15.642 23.235 1.00 34.19 88 ARG A CA 1
ATOM 610 C C . ARG A 1 88 ? -36.367 14.383 24.061 1.00 34.19 88 ARG A C 1
ATOM 612 O O . ARG A 1 88 ? -35.323 14.169 24.662 1.00 34.19 88 ARG A O 1
ATOM 619 N N . ASN A 1 89 ? -37.401 13.556 24.067 1.00 41.31 89 ASN A N 1
ATOM 620 C CA . ASN A 1 89 ? -37.349 12.184 24.519 1.00 41.31 89 ASN A CA 1
ATOM 621 C C . ASN A 1 89 ? -36.698 11.354 23.400 1.00 41.31 89 ASN A C 1
ATOM 623 O O . ASN A 1 89 ? -37.340 11.118 22.382 1.00 41.31 89 ASN A O 1
ATOM 627 N N . ASP A 1 90 ? -35.433 10.961 23.560 1.00 36.88 90 ASP A N 1
ATOM 628 C CA . ASP A 1 90 ? -34.992 9.638 23.105 1.00 36.88 90 ASP A CA 1
ATOM 629 C C . ASP A 1 90 ? -33.687 9.201 23.800 1.00 36.88 90 ASP A C 1
ATOM 631 O O . ASP A 1 90 ? -32.580 9.595 23.445 1.00 36.88 90 ASP A O 1
ATOM 635 N N . LYS A 1 91 ? -33.889 8.333 24.797 1.00 38.69 91 LYS A N 1
ATOM 636 C CA . LYS A 1 91 ? -33.012 7.247 25.265 1.00 38.69 91 LYS A CA 1
ATOM 637 C C . LYS A 1 91 ? -31.645 7.618 25.841 1.00 38.69 91 LYS A C 1
ATOM 639 O O . LYS A 1 91 ? -30.601 7.562 25.198 1.00 38.69 91 LYS A O 1
ATOM 644 N N . THR A 1 92 ? -31.678 7.782 27.158 1.00 44.25 92 THR A N 1
ATOM 645 C CA . THR A 1 92 ? -30.634 7.335 28.080 1.00 44.25 92 THR A CA 1
ATOM 646 C C . THR A 1 92 ? -30.126 5.926 27.727 1.00 44.25 92 THR A C 1
ATOM 648 O O . THR A 1 92 ? -30.898 4.977 27.591 1.00 44.25 92 THR A O 1
ATOM 651 N N . GLY A 1 93 ? -28.804 5.792 27.592 1.00 37.59 93 GLY A N 1
ATOM 652 C CA . GLY A 1 93 ? -28.128 4.520 27.339 1.00 37.59 93 GLY A CA 1
ATOM 653 C C . GLY A 1 93 ? -26.617 4.611 27.568 1.00 37.59 93 GLY A C 1
ATOM 654 O O . GLY A 1 93 ? -25.867 4.801 26.622 1.00 37.59 93 GLY A O 1
ATOM 655 N N . SER A 1 94 ? -26.214 4.419 28.828 1.00 41.41 94 SER A N 1
ATOM 656 C CA . SER A 1 94 ? -24.849 4.240 29.354 1.00 41.41 94 SER A CA 1
ATOM 657 C C . SER A 1 94 ? -23.910 5.456 29.347 1.00 41.41 94 SER A C 1
ATOM 659 O O . SER A 1 94 ? -23.368 5.885 28.334 1.00 41.41 94 SER A O 1
ATOM 661 N N . SER A 1 95 ? -23.651 5.948 30.554 1.00 54.34 95 SER A N 1
ATOM 662 C CA . SER A 1 95 ? -22.556 6.824 30.972 1.00 54.34 95 SER A CA 1
ATOM 663 C C . SER A 1 95 ? -21.192 6.107 30.892 1.00 54.34 95 SER A C 1
ATOM 665 O O . SER A 1 95 ? -20.488 5.957 31.889 1.00 54.34 95 SER A O 1
ATOM 667 N N . GLY A 1 96 ? -20.820 5.646 29.695 1.00 71.19 96 GLY A N 1
ATOM 668 C CA . GLY A 1 96 ? -19.534 5.015 29.395 1.00 71.19 96 GLY A CA 1
ATOM 669 C C . GLY A 1 96 ? -19.036 5.380 27.994 1.00 71.19 96 GLY A C 1
ATOM 670 O O . GLY A 1 96 ? -19.830 5.630 27.091 1.00 71.19 96 GLY A O 1
ATOM 671 N N . ALA A 1 97 ? -17.714 5.421 27.809 1.00 87.81 97 ALA A N 1
ATOM 672 C CA . ALA A 1 97 ? -17.103 5.650 26.500 1.00 87.81 97 ALA A CA 1
ATOM 673 C C . ALA A 1 97 ? -17.577 4.593 25.487 1.00 87.81 97 ALA A C 1
ATOM 675 O O . ALA A 1 97 ? -17.468 3.391 25.756 1.00 87.81 97 ALA A O 1
ATOM 676 N N . LEU A 1 98 ? -18.066 5.039 24.320 1.00 96.88 98 LEU A N 1
ATOM 677 C CA . LEU A 1 98 ? -18.486 4.151 23.230 1.00 96.88 98 LEU A CA 1
ATOM 678 C C . LEU A 1 98 ? -17.370 3.169 22.873 1.00 96.88 98 LEU A C 1
ATOM 680 O O . LEU A 1 98 ? -16.203 3.551 22.780 1.00 96.88 98 LEU A O 1
ATOM 684 N N . HIS A 1 99 ? -17.732 1.916 22.612 1.00 98.44 99 HIS A N 1
ATOM 685 C CA . HIS A 1 99 ? -16.806 0.914 22.103 1.00 98.44 99 HIS A CA 1
ATOM 686 C C . HIS A 1 99 ? -16.905 0.789 20.594 1.00 98.44 99 HIS A C 1
ATOM 688 O O . HIS A 1 99 ? -17.910 0.316 20.057 1.00 98.44 99 HIS A O 1
ATOM 694 N N . ILE A 1 100 ? -15.832 1.163 19.908 1.00 98.75 100 ILE A N 1
ATOM 695 C CA . ILE A 1 100 ? -15.739 1.040 18.459 1.00 98.75 100 ILE A CA 1
ATOM 696 C C . ILE A 1 100 ? -14.786 -0.101 18.103 1.00 98.75 100 ILE A C 1
ATOM 698 O O . ILE A 1 100 ? -13.608 -0.076 18.453 1.00 98.75 100 ILE A O 1
ATOM 702 N N . ALA A 1 101 ? -15.296 -1.108 17.396 1.00 98.88 101 ALA A N 1
ATOM 703 C CA . ALA A 1 101 ? -14.461 -2.126 16.768 1.00 98.88 101 ALA A CA 1
ATOM 704 C C . ALA A 1 101 ? -14.042 -1.667 15.366 1.00 98.88 101 ALA A C 1
ATOM 706 O O . ALA A 1 101 ? -14.873 -1.198 14.588 1.00 98.88 101 ALA A O 1
ATOM 707 N N . VAL A 1 102 ? -12.771 -1.830 15.014 1.00 98.94 102 VAL A N 1
ATOM 708 C CA . VAL A 1 102 ? -12.243 -1.514 13.681 1.00 98.94 102 VAL A CA 1
ATOM 709 C C . VAL A 1 102 ? -11.556 -2.756 13.128 1.00 98.94 102 VAL A C 1
ATOM 711 O O . VAL A 1 102 ? -10.627 -3.267 13.745 1.00 98.94 102 VAL A O 1
ATOM 714 N N . ILE A 1 103 ? -12.012 -3.259 11.979 1.00 98.88 103 ILE A N 1
ATOM 715 C CA . ILE A 1 103 ? -11.411 -4.428 11.323 1.00 98.88 103 ILE A CA 1
ATOM 716 C C . ILE A 1 103 ? -10.473 -3.952 10.213 1.00 98.88 103 ILE A C 1
ATOM 718 O O . ILE A 1 103 ? -10.929 -3.378 9.223 1.00 98.88 103 ILE A O 1
ATOM 722 N N . GLY A 1 104 ? -9.182 -4.237 10.368 1.00 98.81 104 GLY A N 1
ATOM 723 C CA . GLY A 1 104 ? -8.081 -3.781 9.524 1.00 98.81 104 GLY A CA 1
ATOM 724 C C . GLY A 1 104 ? -7.233 -2.700 10.198 1.00 98.81 104 GLY A C 1
ATOM 725 O O . GLY A 1 104 ? -7.652 -2.073 11.167 1.00 98.81 104 GLY A O 1
ATOM 726 N N . SER A 1 105 ? -6.037 -2.472 9.655 1.00 98.81 105 SER A N 1
ATOM 727 C CA . SER A 1 105 ? -5.075 -1.454 10.122 1.00 98.81 105 SER A CA 1
ATOM 728 C C . SER A 1 105 ? -4.585 -0.498 9.022 1.00 98.81 105 SER A C 1
ATOM 730 O O . SER A 1 105 ? -3.623 0.242 9.212 1.00 98.81 105 SER A O 1
ATOM 732 N N . GLY A 1 106 ? -5.229 -0.504 7.848 1.00 98.38 106 GLY A N 1
ATOM 733 C CA . GLY A 1 106 ? -4.891 0.398 6.741 1.00 98.38 106 GLY A CA 1
ATOM 734 C C . GLY A 1 106 ? -5.277 1.860 7.003 1.00 98.38 106 GLY A C 1
ATOM 735 O O . GLY A 1 106 ? -5.797 2.207 8.060 1.00 98.38 106 GLY A O 1
ATOM 736 N N . GLY A 1 107 ? -5.091 2.732 6.005 1.00 97.88 107 GLY A N 1
ATOM 737 C CA . GLY A 1 107 ? -5.336 4.177 6.153 1.00 97.88 107 GLY A CA 1
ATOM 738 C C . GLY A 1 107 ? -6.732 4.537 6.685 1.00 97.88 107 GLY A C 1
ATOM 739 O O . GLY A 1 107 ? -6.846 5.366 7.584 1.00 97.88 107 GLY A O 1
ATOM 740 N N . ALA A 1 108 ? -7.785 3.865 6.200 1.00 98.56 108 ALA A N 1
ATOM 741 C CA . ALA A 1 108 ? -9.149 4.077 6.691 1.00 98.56 108 ALA A CA 1
ATOM 742 C C . ALA A 1 108 ? -9.315 3.666 8.165 1.00 98.56 108 ALA A C 1
ATOM 744 O O . ALA A 1 108 ? -9.923 4.395 8.945 1.00 98.56 108 ALA A O 1
ATOM 745 N N . ALA A 1 109 ? -8.741 2.523 8.554 1.00 98.75 109 ALA A N 1
ATOM 746 C CA . ALA A 1 109 ? -8.808 2.023 9.920 1.00 98.75 109 ALA A CA 1
ATOM 747 C C . ALA A 1 109 ? -8.066 2.933 10.903 1.00 98.75 109 ALA A C 1
ATOM 749 O O . ALA A 1 109 ? -8.621 3.292 11.937 1.00 98.75 109 ALA A O 1
ATOM 750 N N . MET A 1 110 ? -6.847 3.355 10.554 1.00 98.50 110 MET A N 1
ATOM 751 C CA . MET A 1 110 ? -6.056 4.275 11.375 1.00 98.50 110 MET A CA 1
ATOM 752 C C . MET A 1 110 ? -6.763 5.612 11.568 1.00 98.50 110 MET A C 1
ATOM 754 O O . MET A 1 110 ? -6.900 6.078 12.697 1.00 98.50 110 MET A O 1
ATOM 758 N N . ALA A 1 111 ? -7.253 6.214 10.480 1.00 98.50 111 ALA A N 1
ATOM 759 C CA . ALA A 1 111 ? -7.967 7.484 10.552 1.00 98.50 111 ALA A CA 1
ATOM 760 C C . ALA A 1 111 ? -9.207 7.377 11.453 1.00 98.50 111 ALA A C 1
ATOM 762 O O . ALA A 1 111 ? -9.425 8.228 12.315 1.00 98.50 111 ALA A O 1
ATOM 763 N N . ALA A 1 112 ? -9.985 6.303 11.301 1.00 98.62 112 ALA A N 1
ATOM 764 C CA . ALA A 1 112 ? -11.173 6.074 12.110 1.00 98.62 112 ALA A CA 1
ATOM 765 C C . ALA A 1 112 ? -10.850 5.796 13.582 1.00 98.62 112 ALA A C 1
ATOM 767 O O . ALA A 1 112 ? -11.508 6.361 14.449 1.00 98.62 112 ALA A O 1
ATOM 768 N N . ALA A 1 113 ? -9.844 4.967 13.877 1.00 98.56 113 ALA A N 1
ATOM 769 C CA . ALA A 1 113 ? -9.446 4.637 15.244 1.00 98.56 113 ALA A CA 1
ATOM 770 C C . ALA A 1 113 ? -8.971 5.883 16.004 1.00 98.56 113 ALA A C 1
ATOM 772 O O . ALA A 1 113 ? -9.441 6.155 17.107 1.00 98.56 113 ALA A O 1
ATOM 773 N N . LEU A 1 114 ? -8.102 6.687 15.389 1.00 98.31 114 LEU A N 1
ATOM 774 C CA . LEU A 1 114 ? -7.604 7.917 16.004 1.00 98.31 114 LEU A CA 1
ATOM 775 C C . LEU A 1 114 ? -8.713 8.949 16.180 1.00 98.31 114 LEU A C 1
ATOM 777 O O . LEU A 1 114 ? -8.816 9.556 17.246 1.00 98.31 114 LEU A O 1
ATOM 781 N N . LYS A 1 115 ? -9.587 9.110 15.176 1.00 98.56 115 LYS A N 1
ATOM 782 C CA . LYS A 1 115 ? -10.714 10.037 15.292 1.00 98.56 115 LYS A CA 1
ATOM 783 C C . LYS A 1 115 ? -11.719 9.585 16.350 1.00 98.56 115 LYS A C 1
ATOM 785 O O . LYS A 1 115 ? -12.224 10.420 17.089 1.00 98.56 115 LYS A O 1
ATOM 790 N N . ALA A 1 116 ? -11.983 8.285 16.455 1.00 98.44 116 ALA A N 1
ATOM 791 C CA . ALA A 1 116 ? -12.837 7.713 17.490 1.00 98.44 116 ALA A CA 1
ATOM 792 C C . ALA A 1 116 ? -12.303 8.022 18.896 1.00 98.44 116 ALA A C 1
ATOM 794 O O . ALA A 1 116 ? -13.061 8.506 19.736 1.00 98.44 116 ALA A O 1
ATOM 795 N N . VAL A 1 117 ? -11.003 7.818 19.131 1.00 98.25 117 VAL A N 1
ATOM 796 C CA . VAL A 1 117 ? -10.373 8.166 20.413 1.00 98.25 117 VAL A CA 1
ATOM 797 C C . VAL A 1 117 ? -10.433 9.668 20.684 1.00 98.25 117 VAL A C 1
ATOM 799 O O . VAL A 1 117 ? -10.764 10.070 21.795 1.00 98.25 117 VAL A O 1
ATOM 802 N N . GLU A 1 118 ? -10.196 10.515 19.678 1.00 97.44 118 GLU A N 1
ATOM 803 C CA . GLU A 1 118 ? -10.328 11.975 19.816 1.00 97.44 118 GLU A CA 1
ATOM 804 C C . GLU A 1 118 ? -11.750 12.402 20.236 1.00 97.44 118 GLU A C 1
ATOM 806 O O . GLU A 1 118 ? -11.925 13.430 20.885 1.00 97.44 118 GLU A O 1
ATOM 811 N N . GLN A 1 119 ? -12.774 11.621 19.872 1.00 98.00 119 GLN A N 1
ATOM 812 C CA . GLN A 1 119 ? -14.170 11.831 20.278 1.00 98.00 119 GLN A CA 1
ATOM 813 C C . GLN A 1 119 ? -14.541 11.117 21.593 1.00 98.00 119 GLN A C 1
ATOM 815 O O . GLN A 1 119 ? -15.715 11.067 21.953 1.00 98.00 119 GLN A O 1
ATOM 820 N N . GLY A 1 120 ? -13.565 10.563 22.318 1.00 97.56 120 GLY A N 1
ATOM 821 C CA . GLY A 1 120 ? -13.762 9.944 23.631 1.00 97.56 120 GLY A CA 1
ATOM 822 C C . GLY A 1 120 ? -14.214 8.481 23.603 1.00 97.56 120 GLY A C 1
ATOM 823 O O . GLY A 1 120 ? -14.635 7.966 24.636 1.00 97.56 120 GLY A O 1
ATOM 824 N N . ALA A 1 121 ? -14.146 7.797 22.457 1.00 98.44 121 ALA A N 1
ATOM 825 C CA . ALA A 1 121 ? -14.435 6.366 22.371 1.00 98.44 121 ALA A CA 1
ATOM 826 C C . ALA A 1 121 ? -13.217 5.512 22.764 1.00 98.44 121 ALA A C 1
ATOM 828 O O . ALA A 1 121 ? -12.067 5.909 22.572 1.00 98.44 121 ALA A O 1
ATOM 829 N N . ARG A 1 122 ? -13.473 4.288 23.237 1.00 98.38 122 ARG A N 1
ATOM 830 C CA . ARG A 1 122 ? -12.462 3.224 23.320 1.00 98.38 122 ARG A CA 1
ATOM 831 C C . ARG A 1 122 ? -12.507 2.377 22.054 1.00 98.38 122 ARG A C 1
ATOM 833 O O . ARG A 1 122 ? -13.589 2.051 21.556 1.00 98.38 122 ARG A O 1
ATOM 840 N N . VAL A 1 123 ? -11.345 1.985 21.545 1.00 98.81 123 VAL A N 1
ATOM 841 C CA . VAL A 1 123 ? -11.228 1.282 20.265 1.00 98.81 123 VAL A CA 1
ATOM 842 C C . VAL A 1 123 ? -10.625 -0.102 20.460 1.00 98.81 123 VAL A C 1
ATOM 844 O O . VAL A 1 123 ? -9.623 -0.266 21.150 1.00 98.81 123 VAL A O 1
ATOM 847 N N . THR A 1 124 ? -11.207 -1.105 19.807 1.00 98.88 124 THR A N 1
ATOM 848 C CA . THR A 1 124 ? -10.521 -2.377 19.550 1.00 98.88 124 THR A CA 1
ATOM 849 C C . THR A 1 124 ? -10.241 -2.475 18.061 1.00 98.88 124 THR A C 1
ATOM 851 O O . THR A 1 124 ? -11.173 -2.581 17.266 1.00 98.88 124 THR A O 1
ATOM 854 N N . LEU A 1 125 ? -8.967 -2.413 17.684 1.00 98.88 125 LEU A N 1
ATOM 855 C CA . LEU A 1 125 ? -8.510 -2.572 16.309 1.00 98.88 125 LEU A CA 1
ATOM 856 C C . LEU A 1 125 ? -8.060 -4.020 16.108 1.00 98.88 125 LEU A C 1
ATOM 858 O O . LEU A 1 125 ? -7.282 -4.536 16.904 1.00 98.88 125 LEU A O 1
ATOM 862 N N . ILE A 1 126 ? -8.550 -4.681 15.063 1.00 98.88 126 ILE A N 1
ATOM 863 C CA . ILE A 1 126 ? -8.233 -6.080 14.768 1.00 98.88 126 ILE A CA 1
ATOM 864 C C . ILE A 1 126 ? -7.518 -6.165 13.422 1.00 98.88 126 ILE A C 1
ATOM 866 O O . ILE A 1 126 ? -8.100 -5.813 12.396 1.00 98.88 126 ILE A O 1
ATOM 870 N N . GLU A 1 127 ? -6.283 -6.659 13.412 1.00 98.81 127 GLU A N 1
ATOM 871 C CA . GLU A 1 127 ? -5.478 -6.849 12.202 1.00 98.81 127 GLU A CA 1
ATOM 872 C C . GLU A 1 127 ? -4.988 -8.294 12.106 1.00 98.81 127 GLU A C 1
ATOM 874 O O . GLU A 1 127 ? -4.454 -8.842 13.064 1.00 98.81 127 GLU A O 1
ATOM 879 N N . ARG A 1 128 ? -5.135 -8.903 10.927 1.00 98.50 128 ARG A N 1
ATOM 880 C CA . ARG A 1 128 ? -4.765 -10.305 10.689 1.00 98.50 128 ARG A CA 1
ATOM 881 C C . ARG A 1 128 ? -3.310 -10.485 10.260 1.00 98.50 128 ARG A C 1
ATOM 883 O O . ARG A 1 128 ? -2.745 -11.546 10.497 1.00 98.50 128 ARG A O 1
ATOM 890 N N . GLY A 1 129 ? -2.723 -9.489 9.603 1.00 97.94 129 GLY A N 1
ATOM 891 C CA . GLY A 1 129 ? -1.369 -9.537 9.062 1.00 97.94 129 GLY A CA 1
ATOM 892 C C . GLY A 1 129 ? -0.488 -8.417 9.603 1.00 97.94 129 GLY A C 1
ATOM 893 O O . GLY A 1 129 ? -0.534 -8.068 10.780 1.00 97.94 129 GLY A O 1
ATOM 894 N N . THR A 1 130 ? 0.339 -7.857 8.724 1.00 98.56 130 THR A N 1
ATOM 895 C CA . THR A 1 130 ? 1.218 -6.733 9.052 1.00 98.56 130 T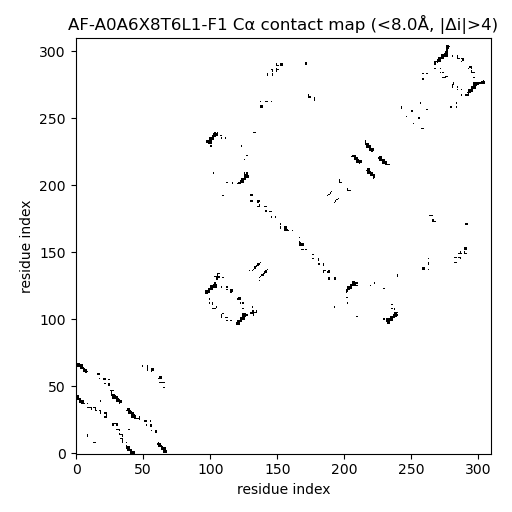HR A CA 1
ATOM 896 C C . THR A 1 130 ? 0.412 -5.451 9.266 1.00 98.56 130 THR A C 1
ATOM 898 O O . THR A 1 130 ? -0.403 -5.067 8.421 1.00 98.56 130 THR A O 1
ATOM 901 N N . ILE A 1 131 ? 0.687 -4.756 10.372 1.00 98.75 131 ILE A N 1
ATOM 902 C CA . ILE A 1 131 ? 0.082 -3.460 10.692 1.00 98.75 131 ILE A CA 1
ATOM 903 C C . ILE A 1 131 ? 0.348 -2.437 9.573 1.00 98.75 131 ILE A C 1
ATOM 905 O O . ILE A 1 131 ? 1.405 -2.413 8.940 1.00 98.75 131 ILE A O 1
ATOM 909 N N . GLY A 1 132 ? -0.641 -1.590 9.299 1.00 98.44 132 GLY A N 1
ATOM 910 C CA . GLY A 1 132 ? -0.588 -0.522 8.299 1.00 98.44 132 GLY A CA 1
ATOM 911 C C . GLY A 1 132 ? -1.167 -0.885 6.933 1.00 98.44 132 GLY A C 1
ATOM 912 O O . GLY A 1 132 ? -1.364 -0.008 6.083 1.00 98.44 132 GLY A O 1
ATOM 913 N N . GLY A 1 133 ? -1.501 -2.160 6.715 1.00 98.38 133 GLY A N 1
ATOM 914 C CA . GLY A 1 133 ? -2.189 -2.625 5.513 1.00 98.38 133 GLY A CA 1
ATOM 915 C C . GLY A 1 133 ? -1.424 -2.327 4.218 1.00 98.38 133 GLY A C 1
ATOM 916 O O . GLY A 1 133 ? -0.196 -2.386 4.167 1.00 98.38 133 GLY A O 1
ATOM 917 N N . THR A 1 134 ? -2.152 -2.021 3.141 1.00 98.50 134 THR A N 1
ATOM 918 C CA . THR A 1 134 ? -1.589 -1.941 1.783 1.00 98.50 134 THR A CA 1
ATOM 919 C C . THR A 1 134 ? -0.648 -0.756 1.572 1.00 98.50 134 THR A C 1
ATOM 921 O O . THR A 1 134 ? 0.436 -0.931 1.028 1.00 98.50 134 THR A O 1
ATOM 924 N N . CYS A 1 135 ? -1.062 0.455 1.959 1.00 98.06 135 CYS A N 1
ATOM 925 C CA . CYS A 1 135 ? -0.424 1.699 1.508 1.00 98.06 135 CYS A CA 1
ATOM 926 C C . CYS A 1 135 ? 1.062 1.781 1.890 1.00 98.06 135 CYS A C 1
ATOM 928 O O . CYS A 1 135 ? 1.897 2.097 1.038 1.00 98.06 135 CYS A O 1
ATOM 930 N N . VAL A 1 136 ? 1.384 1.461 3.148 1.00 98.56 136 VAL A N 1
ATOM 931 C CA . VAL A 1 136 ? 2.758 1.514 3.658 1.00 98.56 136 VAL A CA 1
ATOM 932 C C . VAL A 1 136 ? 3.564 0.270 3.286 1.00 98.56 136 VAL A C 1
ATOM 934 O O . VAL A 1 136 ? 4.714 0.413 2.896 1.00 98.56 136 VAL A O 1
ATOM 937 N N . ASN A 1 137 ? 2.970 -0.929 3.327 1.00 98.62 137 ASN A N 1
ATOM 938 C CA . ASN A 1 137 ? 3.735 -2.175 3.204 1.00 98.62 137 ASN A CA 1
ATOM 939 C C . ASN A 1 137 ? 3.940 -2.645 1.759 1.00 98.62 137 ASN A C 1
ATOM 941 O O . ASN A 1 137 ? 5.035 -3.059 1.399 1.00 98.62 137 ASN A O 1
ATOM 945 N N . VAL A 1 138 ? 2.890 -2.618 0.931 1.00 98.19 138 VAL A N 1
ATOM 946 C CA . VAL A 1 138 ? 2.858 -3.325 -0.372 1.00 98.19 138 VAL A CA 1
ATOM 947 C C . VAL A 1 138 ? 2.167 -2.515 -1.477 1.00 98.19 138 VAL A C 1
ATOM 949 O O . VAL A 1 138 ? 1.639 -3.061 -2.442 1.00 98.19 138 VAL A O 1
ATOM 952 N N . GLY A 1 139 ? 2.126 -1.192 -1.320 1.00 97.88 139 GLY A N 1
ATOM 953 C CA . GLY A 1 139 ? 1.378 -0.292 -2.191 1.00 97.88 139 GLY A CA 1
ATOM 954 C C . GLY A 1 139 ? 2.123 1.006 -2.465 1.00 97.88 139 GLY A C 1
ATOM 955 O O . GLY A 1 139 ? 3.188 1.017 -3.085 1.00 97.88 139 GLY A O 1
ATOM 956 N N . CYS A 1 140 ? 1.540 2.123 -2.039 1.00 98.44 140 CYS A N 1
ATOM 957 C CA . CYS A 1 140 ? 1.980 3.466 -2.404 1.00 98.44 140 CYS A CA 1
ATOM 958 C C . CYS A 1 140 ? 3.440 3.746 -2.023 1.00 98.44 140 CYS A C 1
ATOM 960 O O . CYS A 1 140 ? 4.218 4.155 -2.877 1.00 98.44 140 CYS A O 1
ATOM 962 N N . VAL A 1 141 ? 3.833 3.503 -0.770 1.00 98.69 141 VAL A N 1
ATOM 963 C CA . VAL A 1 141 ? 5.192 3.815 -0.291 1.00 98.69 141 VAL A CA 1
ATOM 964 C C . VAL A 1 141 ? 6.268 3.061 -1.090 1.00 98.69 141 VAL A C 1
ATOM 966 O O . VAL A 1 141 ? 7.081 3.726 -1.741 1.00 98.69 141 VAL A O 1
ATOM 969 N N . PRO A 1 142 ? 6.279 1.713 -1.131 1.00 98.69 142 PRO A N 1
ATOM 970 C CA . PRO A 1 142 ? 7.306 0.981 -1.870 1.00 98.69 142 PRO A CA 1
ATOM 971 C C . PRO A 1 142 ? 7.276 1.270 -3.377 1.00 98.69 142 PRO A C 1
ATOM 973 O O . PRO A 1 142 ? 8.335 1.442 -3.981 1.00 98.69 142 PRO A O 1
ATOM 976 N N . SER A 1 143 ? 6.091 1.404 -3.991 1.00 98.62 143 SER A N 1
ATOM 977 C CA . SER A 1 143 ? 5.997 1.708 -5.428 1.00 98.62 143 SER A CA 1
ATOM 978 C C . SER A 1 143 ? 6.571 3.078 -5.771 1.00 98.62 143 SER A C 1
ATOM 980 O O . SER A 1 143 ? 7.339 3.187 -6.726 1.00 98.62 143 SER A O 1
ATOM 982 N N . LYS A 1 144 ? 6.285 4.127 -4.988 1.00 98.88 144 LYS A N 1
ATOM 983 C CA . LYS A 1 144 ? 6.811 5.470 -5.281 1.00 98.88 144 LYS A CA 1
ATOM 984 C C . LYS A 1 144 ? 8.315 5.565 -5.045 1.00 98.88 144 LYS A C 1
ATOM 986 O O . LYS A 1 144 ? 8.998 6.241 -5.816 1.00 98.88 144 LYS A O 1
ATOM 991 N N . ILE A 1 145 ? 8.851 4.836 -4.065 1.00 98.88 145 ILE A N 1
ATOM 992 C CA . ILE A 1 145 ? 10.303 4.702 -3.879 1.00 98.88 145 ILE A CA 1
ATOM 993 C C . ILE A 1 145 ? 10.938 4.033 -5.108 1.00 98.88 145 ILE A C 1
ATOM 995 O O . ILE A 1 145 ? 11.890 4.568 -5.682 1.00 98.88 145 ILE A O 1
ATOM 999 N N . MET A 1 146 ? 10.380 2.906 -5.562 1.00 98.88 146 MET A N 1
ATOM 1000 C CA . MET A 1 146 ? 10.882 2.181 -6.731 1.00 98.88 146 MET A CA 1
ATOM 1001 C C . MET A 1 146 ? 10.800 3.019 -8.014 1.00 98.88 146 MET A C 1
ATOM 1003 O O . MET A 1 146 ? 11.770 3.080 -8.770 1.00 98.88 146 MET A O 1
ATOM 1007 N N . ILE A 1 147 ? 9.684 3.719 -8.243 1.00 98.94 147 ILE A N 1
ATOM 1008 C CA . ILE A 1 147 ? 9.498 4.626 -9.386 1.00 98.94 147 ILE A CA 1
ATOM 1009 C C . ILE A 1 147 ? 10.526 5.756 -9.348 1.00 98.94 147 ILE A C 1
ATOM 1011 O O . ILE A 1 147 ? 11.077 6.117 -10.389 1.00 98.94 147 ILE A O 1
ATOM 1015 N N . ARG A 1 148 ? 10.844 6.300 -8.166 1.00 98.94 148 ARG A N 1
ATOM 1016 C CA . ARG A 1 148 ? 11.870 7.341 -8.052 1.00 98.94 148 ARG A CA 1
ATOM 1017 C C . ARG A 1 148 ? 13.261 6.813 -8.403 1.00 98.94 148 ARG A C 1
ATOM 1019 O O . ARG A 1 148 ? 13.979 7.487 -9.141 1.00 98.94 148 ARG A O 1
ATOM 1026 N N . ALA A 1 149 ? 13.629 5.621 -7.935 1.00 98.88 149 ALA A N 1
ATOM 1027 C CA . ALA A 1 149 ? 14.889 4.978 -8.314 1.00 98.88 149 ALA A CA 1
ATOM 1028 C C . ALA A 1 149 ? 14.952 4.710 -9.829 1.00 98.88 149 ALA A C 1
ATOM 1030 O O . ALA A 1 149 ? 15.950 5.019 -10.481 1.00 98.88 149 ALA A O 1
ATOM 1031 N N . ALA A 1 150 ? 13.854 4.216 -10.403 1.00 98.88 150 ALA A N 1
ATOM 1032 C CA . ALA A 1 150 ? 13.715 3.985 -11.834 1.00 98.88 150 ALA A CA 1
ATOM 1033 C C . ALA A 1 150 ? 13.840 5.282 -12.650 1.00 98.88 150 ALA A C 1
ATOM 1035 O O . ALA A 1 150 ? 14.491 5.303 -13.693 1.00 98.88 150 ALA A O 1
ATOM 1036 N N . HIS A 1 151 ? 13.270 6.385 -12.165 1.00 98.94 151 HIS A N 1
ATOM 1037 C CA . HIS A 1 151 ? 13.396 7.693 -12.801 1.00 98.94 151 HIS A CA 1
ATOM 1038 C C . HIS A 1 151 ? 14.849 8.186 -12.822 1.00 98.94 151 HIS A C 1
ATOM 1040 O O . HIS A 1 151 ? 15.320 8.639 -13.860 1.00 98.94 151 HIS A O 1
ATOM 1046 N N . ILE A 1 152 ? 15.585 8.029 -11.716 1.00 98.88 152 ILE A N 1
ATOM 1047 C CA . ILE A 1 152 ? 17.018 8.361 -11.658 1.00 98.88 152 ILE A CA 1
ATOM 1048 C C . ILE A 1 152 ? 17.818 7.486 -12.634 1.00 98.88 152 ILE A C 1
ATOM 1050 O O . ILE A 1 152 ? 18.671 7.998 -13.353 1.00 98.88 152 ILE A O 1
ATOM 1054 N N . ALA A 1 153 ? 17.538 6.179 -12.694 1.00 98.81 153 ALA A N 1
ATOM 1055 C CA . ALA A 1 153 ? 18.206 5.267 -13.624 1.00 98.81 153 ALA A CA 1
ATOM 1056 C C . ALA A 1 153 ? 17.964 5.641 -15.096 1.00 98.81 153 ALA A C 1
ATOM 1058 O O . ALA A 1 153 ? 18.878 5.559 -15.911 1.00 98.81 153 ALA A O 1
ATOM 1059 N N . HIS A 1 154 ? 16.745 6.071 -15.422 1.00 98.88 154 HIS A N 1
ATOM 1060 C CA . HIS A 1 154 ? 16.385 6.552 -16.752 1.00 98.88 154 HIS A CA 1
ATOM 1061 C C . HIS A 1 154 ? 17.102 7.853 -17.110 1.00 98.88 154 HIS A C 1
ATOM 1063 O O . HIS A 1 154 ? 17.747 7.888 -18.147 1.00 98.88 154 HIS A O 1
ATOM 1069 N N . LEU A 1 155 ? 17.093 8.860 -16.232 1.00 98.81 155 LEU A N 1
ATOM 1070 C CA . LEU A 1 155 ? 17.765 10.139 -16.500 1.00 98.81 155 LEU A CA 1
ATOM 1071 C C . LEU A 1 155 ? 19.295 10.038 -16.557 1.00 98.81 155 LEU A C 1
ATOM 1073 O O . LEU A 1 155 ? 19.942 10.885 -17.156 1.00 98.81 155 LEU A O 1
ATOM 1077 N N . ARG A 1 156 ? 19.895 9.010 -15.941 1.00 98.69 156 ARG A N 1
ATOM 1078 C CA . ARG A 1 156 ? 21.318 8.691 -16.156 1.00 98.69 156 ARG A CA 1
ATOM 1079 C C . ARG A 1 156 ? 21.583 8.116 -17.550 1.00 98.69 156 ARG A C 1
ATOM 1081 O O . ARG A 1 156 ? 22.678 8.290 -18.073 1.00 98.69 156 ARG A O 1
ATOM 1088 N N . ARG A 1 157 ? 20.604 7.398 -18.111 1.00 98.62 157 ARG A N 1
ATOM 1089 C CA . ARG A 1 157 ? 20.708 6.713 -19.404 1.00 98.62 157 ARG A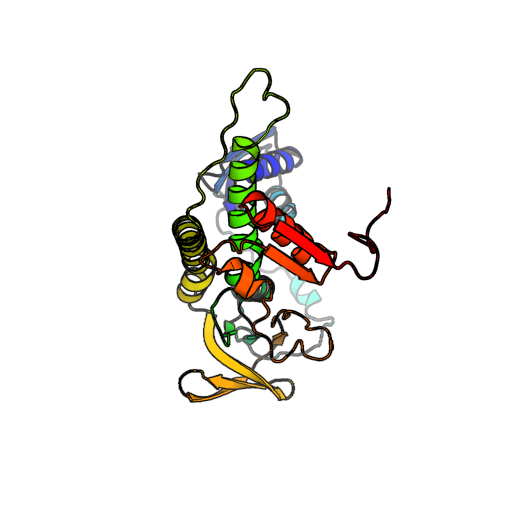 CA 1
ATOM 1090 C C . ARG A 1 157 ? 20.429 7.641 -20.577 1.00 98.62 157 ARG A C 1
ATOM 1092 O O . ARG A 1 157 ? 21.059 7.464 -21.610 1.00 98.62 157 ARG A O 1
ATOM 1099 N N . GLU A 1 158 ? 19.476 8.550 -20.424 1.00 98.62 158 GLU A N 1
ATOM 1100 C CA . GLU A 1 158 ? 19.058 9.448 -21.493 1.00 98.62 158 GLU A CA 1
ATOM 1101 C C . GLU A 1 158 ? 18.423 10.723 -20.943 1.00 98.62 158 GLU A C 1
ATOM 1103 O O . GLU A 1 158 ? 17.744 10.723 -19.908 1.00 98.62 158 GLU A O 1
ATOM 1108 N N . SER A 1 159 ? 18.611 11.809 -21.675 1.00 98.56 159 SER A N 1
ATOM 1109 C CA . SER A 1 159 ? 17.950 13.079 -21.431 1.00 98.56 159 SER A CA 1
ATOM 1110 C C . SER A 1 159 ? 17.825 13.880 -22.732 1.00 98.56 159 SER A C 1
ATOM 1112 O O . SER A 1 159 ? 18.593 13.684 -23.674 1.00 98.56 159 SER A O 1
ATOM 1114 N N . PRO A 1 160 ? 16.921 14.872 -22.796 1.00 98.69 160 PRO A N 1
ATOM 1115 C CA . PRO A 1 160 ? 16.891 15.816 -23.915 1.00 98.69 160 PRO A CA 1
ATOM 1116 C C . PRO A 1 160 ? 18.186 16.634 -24.093 1.00 98.69 160 PRO A C 1
ATOM 1118 O O . PRO A 1 160 ? 18.322 17.347 -25.082 1.00 98.69 160 PRO A O 1
ATOM 1121 N N . PHE A 1 161 ? 19.121 16.560 -23.141 1.00 98.56 161 PHE A N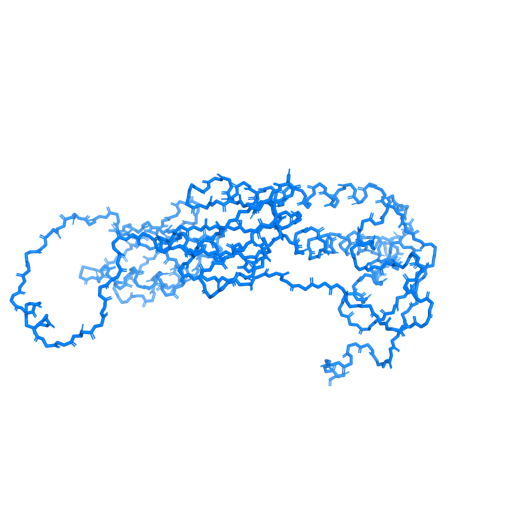 1
ATOM 1122 C CA . PHE A 1 161 ? 20.354 17.343 -23.098 1.00 98.56 161 PHE A CA 1
ATOM 1123 C C . PHE A 1 161 ? 21.606 16.511 -23.405 1.00 98.56 161 PHE A C 1
ATOM 1125 O O . PHE A 1 161 ? 22.716 16.994 -23.192 1.00 98.56 161 PHE A O 1
ATOM 1132 N N . ASP A 1 162 ? 21.462 15.295 -23.940 1.00 98.44 162 ASP A N 1
ATOM 1133 C CA . ASP A 1 162 ? 22.596 14.380 -24.151 1.00 98.44 162 ASP A CA 1
ATOM 1134 C C . ASP A 1 162 ? 23.647 14.912 -25.145 1.00 98.44 162 ASP A C 1
ATOM 1136 O O . ASP A 1 162 ? 24.808 14.512 -25.107 1.00 98.44 162 ASP A O 1
ATOM 1140 N N . GLY A 1 163 ? 23.278 15.883 -25.989 1.00 98.31 163 GLY A N 1
ATOM 1141 C CA . GLY A 1 163 ? 24.230 16.611 -26.834 1.00 98.31 163 GLY A CA 1
ATOM 1142 C C . GLY A 1 163 ? 25.224 17.486 -26.054 1.00 98.31 163 GLY A C 1
ATOM 1143 O O . GLY A 1 163 ? 26.282 17.816 -26.582 1.00 98.31 163 GLY A O 1
ATOM 1144 N N . GLY A 1 164 ? 24.902 17.860 -24.811 1.00 98.12 164 GLY A N 1
ATOM 1145 C CA . GLY A 1 164 ? 25.755 18.664 -23.926 1.00 98.12 164 GLY A CA 1
ATOM 1146 C C . GLY A 1 164 ? 26.107 17.995 -22.592 1.00 98.12 164 GLY A C 1
ATOM 1147 O O . GLY A 1 164 ? 26.958 18.506 -21.868 1.00 98.12 164 GLY A O 1
ATOM 1148 N N . ILE A 1 165 ? 25.473 16.868 -22.251 1.00 98.38 165 ILE A N 1
ATOM 1149 C CA . ILE A 1 165 ? 25.687 16.128 -21.002 1.00 98.38 165 ILE A CA 1
ATOM 1150 C C . ILE A 1 165 ? 25.847 14.648 -21.346 1.00 98.38 165 ILE A C 1
ATOM 1152 O O . ILE A 1 165 ? 24.900 14.002 -21.776 1.00 98.38 165 ILE A O 1
ATOM 1156 N N . ALA A 1 166 ? 27.037 14.087 -21.142 1.00 98.31 166 ALA A N 1
ATOM 1157 C CA . ALA A 1 166 ? 27.276 12.684 -21.461 1.00 98.31 166 ALA A CA 1
ATOM 1158 C C . ALA A 1 166 ? 26.408 11.752 -20.594 1.00 98.31 166 ALA A C 1
ATOM 1160 O O . ALA A 1 166 ? 26.483 11.775 -19.363 1.00 98.31 166 ALA A O 1
ATOM 1161 N N . ALA A 1 167 ? 25.622 10.898 -21.247 1.00 98.38 167 ALA A N 1
ATOM 1162 C CA . ALA A 1 167 ? 24.842 9.861 -20.589 1.00 98.38 167 ALA A CA 1
ATOM 1163 C C . ALA A 1 167 ? 25.679 8.597 -20.326 1.00 98.38 167 ALA A C 1
ATOM 1165 O O . ALA A 1 167 ? 26.691 8.328 -20.978 1.00 98.38 167 ALA A O 1
ATOM 1166 N N . THR A 1 168 ? 25.268 7.780 -19.356 1.00 97.81 168 THR A N 1
ATOM 1167 C CA . THR A 1 168 ? 25.901 6.484 -19.068 1.00 97.81 168 THR A CA 1
ATOM 1168 C C . THR A 1 168 ? 24.860 5.500 -18.561 1.00 97.81 168 THR A C 1
ATOM 1170 O O . THR A 1 168 ? 24.088 5.806 -17.655 1.00 97.81 168 THR A O 1
ATOM 1173 N N . THR A 1 169 ? 24.867 4.274 -19.090 1.00 97.56 169 THR A N 1
ATOM 1174 C CA . THR A 1 169 ? 23.990 3.217 -18.571 1.00 97.56 169 THR A CA 1
ATOM 1175 C C . THR A 1 169 ? 24.420 2.841 -17.148 1.00 97.56 169 THR A C 1
ATOM 1177 O O . THR A 1 169 ? 25.526 2.328 -16.972 1.00 97.56 169 THR A O 1
ATOM 1180 N N . PRO A 1 170 ? 23.581 3.068 -16.120 1.00 98.31 170 PRO A N 1
ATOM 1181 C CA . PRO A 1 170 ? 23.971 2.779 -14.749 1.00 98.31 170 PRO A CA 1
ATOM 1182 C C . PRO A 1 170 ? 23.865 1.282 -14.443 1.00 98.31 170 PRO A C 1
ATOM 1184 O O . PRO A 1 170 ? 22.883 0.630 -14.805 1.00 98.31 170 PRO A O 1
ATOM 1187 N N . THR A 1 171 ? 24.823 0.756 -13.680 1.00 98.44 171 THR A N 1
ATOM 1188 C CA . THR A 1 171 ? 24.682 -0.554 -13.031 1.00 98.44 171 THR A CA 1
ATOM 1189 C C . THR A 1 171 ? 23.592 -0.481 -11.963 1.00 98.44 171 THR A C 1
ATOM 1191 O O . THR A 1 171 ? 23.640 0.371 -11.074 1.00 98.44 171 THR A O 1
ATOM 1194 N N . ILE A 1 172 ? 22.612 -1.383 -12.032 1.00 98.62 172 ILE A N 1
ATOM 1195 C CA . ILE A 1 172 ? 21.496 -1.447 -11.082 1.00 98.62 172 ILE A CA 1
ATOM 1196 C C . ILE A 1 172 ? 21.725 -2.580 -10.085 1.00 98.62 172 ILE A C 1
ATOM 1198 O O . ILE A 1 172 ? 21.686 -3.750 -10.450 1.00 98.62 172 ILE A O 1
ATOM 1202 N N . GLN A 1 173 ? 21.893 -2.223 -8.810 1.00 98.50 173 GLN A N 1
ATOM 1203 C CA . GLN A 1 173 ? 21.964 -3.176 -7.702 1.00 98.50 173 GLN A CA 1
ATOM 1204 C C . GLN A 1 173 ? 20.600 -3.280 -7.016 1.00 98.50 173 GLN A C 1
ATOM 1206 O O . GLN A 1 173 ? 20.316 -2.560 -6.055 1.00 98.50 173 GLN A O 1
ATOM 1211 N N . ARG A 1 174 ? 19.718 -4.147 -7.534 1.00 98.50 174 ARG A N 1
ATOM 1212 C CA . ARG A 1 174 ? 18.328 -4.221 -7.051 1.00 98.50 174 ARG A CA 1
ATOM 1213 C C . ARG A 1 174 ? 18.231 -4.606 -5.576 1.00 98.50 174 ARG A C 1
ATOM 1215 O O . ARG A 1 174 ? 17.437 -3.981 -4.884 1.00 98.50 174 ARG A O 1
ATOM 1222 N N . THR A 1 175 ? 19.066 -5.517 -5.080 1.00 98.50 175 THR A N 1
ATOM 1223 C CA . THR A 1 175 ? 19.117 -5.881 -3.654 1.00 98.50 175 THR A CA 1
ATOM 1224 C C . THR A 1 175 ? 19.352 -4.663 -2.754 1.00 98.50 175 THR A C 1
ATOM 1226 O O . THR A 1 175 ? 18.647 -4.486 -1.766 1.00 98.50 175 THR A O 1
ATOM 1229 N N . ALA A 1 176 ? 20.267 -3.759 -3.129 1.00 98.62 176 ALA A N 1
ATOM 1230 C CA . ALA A 1 176 ? 20.526 -2.536 -2.364 1.00 98.62 176 ALA A CA 1
ATOM 1231 C C . ALA A 1 176 ? 19.344 -1.549 -2.423 1.00 98.62 176 ALA A C 1
ATOM 1233 O O . ALA A 1 176 ? 18.962 -0.971 -1.406 1.00 98.62 176 ALA A O 1
ATOM 1234 N N . LEU A 1 177 ? 18.724 -1.389 -3.600 1.00 98.81 177 LEU A N 1
ATOM 1235 C CA . LEU A 1 177 ? 17.522 -0.560 -3.752 1.00 98.81 177 LEU A CA 1
ATOM 1236 C C . LEU A 1 177 ? 16.337 -1.116 -2.952 1.00 98.81 177 LEU A C 1
ATOM 1238 O O . LEU A 1 177 ? 15.569 -0.346 -2.380 1.00 98.81 177 LEU A O 1
ATOM 1242 N N . LEU A 1 178 ? 16.178 -2.440 -2.920 1.00 98.81 178 LEU A N 1
ATOM 1243 C CA . LEU A 1 178 ? 15.136 -3.107 -2.148 1.00 98.81 178 LEU A CA 1
ATOM 1244 C C . LEU A 1 178 ? 15.377 -2.945 -0.646 1.00 98.81 178 LEU A C 1
ATOM 1246 O O . LEU A 1 178 ? 14.444 -2.593 0.064 1.00 98.81 178 LEU A O 1
ATOM 1250 N N . ALA A 1 179 ? 16.612 -3.121 -0.170 1.00 98.81 179 ALA A N 1
ATOM 1251 C CA . ALA A 1 179 ? 16.950 -2.902 1.235 1.00 98.81 179 ALA A CA 1
ATOM 1252 C C . ALA A 1 179 ? 16.644 -1.459 1.673 1.00 98.81 179 ALA A C 1
ATOM 1254 O O . ALA A 1 179 ? 16.017 -1.245 2.708 1.00 98.81 179 ALA A O 1
ATOM 1255 N N . GLN A 1 180 ? 16.999 -0.464 0.851 1.00 98.81 180 GLN A N 1
ATOM 1256 C CA . GLN A 1 180 ? 16.652 0.937 1.112 1.00 98.81 180 GLN A CA 1
ATOM 1257 C C . GLN A 1 180 ? 15.132 1.160 1.134 1.00 98.81 180 GLN A C 1
ATOM 1259 O O . GLN A 1 180 ? 14.621 1.863 2.005 1.00 98.81 180 GLN A O 1
ATOM 1264 N N . GLN A 1 181 ? 14.407 0.575 0.177 1.00 98.81 181 GLN A N 1
ATOM 1265 C CA . GLN A 1 181 ? 12.948 0.642 0.114 1.00 98.81 181 GLN A CA 1
ATOM 1266 C C . GLN A 1 181 ? 12.315 0.046 1.375 1.00 98.81 181 GLN A C 1
ATOM 1268 O O . GLN A 1 181 ? 11.472 0.699 1.987 1.00 98.81 181 GLN A O 1
ATOM 1273 N N . GLN A 1 182 ? 12.741 -1.152 1.778 1.00 98.75 182 GLN A N 1
ATOM 1274 C CA . GLN A 1 182 ? 12.177 -1.861 2.920 1.00 98.75 182 GLN A CA 1
ATOM 1275 C C . GLN A 1 182 ? 12.482 -1.144 4.236 1.00 98.75 182 GLN A C 1
ATOM 1277 O O . GLN A 1 182 ? 11.576 -0.960 5.039 1.00 98.75 182 GLN A O 1
ATOM 1282 N N . ALA A 1 183 ? 13.695 -0.608 4.401 1.00 98.75 183 ALA A N 1
ATOM 1283 C CA . ALA A 1 183 ? 14.040 0.196 5.570 1.00 98.75 183 ALA A CA 1
ATOM 1284 C C . ALA A 1 183 ? 13.115 1.418 5.731 1.00 98.75 183 ALA A C 1
ATOM 1286 O O . ALA A 1 183 ? 12.657 1.700 6.836 1.00 98.75 183 ALA A O 1
ATOM 1287 N N . ARG A 1 184 ? 12.779 2.124 4.636 1.00 98.69 184 ARG A N 1
ATOM 1288 C CA . ARG A 1 184 ? 11.823 3.250 4.690 1.00 98.69 184 ARG A CA 1
ATOM 1289 C C . ARG A 1 184 ? 10.386 2.795 4.940 1.00 98.69 184 ARG A C 1
ATOM 1291 O O . ARG A 1 184 ? 9.641 3.513 5.601 1.00 98.69 184 ARG A O 1
ATOM 1298 N N . VAL A 1 185 ? 9.985 1.636 4.417 1.00 98.75 185 VAL A N 1
ATOM 1299 C CA . VAL A 1 185 ? 8.675 1.034 4.715 1.00 98.75 185 VAL A CA 1
ATOM 1300 C C . VAL A 1 185 ? 8.562 0.717 6.205 1.00 98.75 185 VAL A C 1
ATOM 1302 O O . VAL A 1 185 ? 7.585 1.123 6.830 1.00 98.75 185 VAL A O 1
ATOM 1305 N N . ASP A 1 186 ? 9.568 0.058 6.775 1.00 98.75 186 ASP A N 1
ATOM 1306 C CA . ASP A 1 186 ? 9.585 -0.342 8.182 1.00 98.75 186 ASP A CA 1
ATOM 1307 C C . ASP A 1 186 ? 9.634 0.880 9.111 1.00 98.75 186 ASP A C 1
ATOM 1309 O O . ASP A 1 186 ? 8.844 0.965 10.050 1.00 98.75 186 ASP A O 1
ATOM 1313 N N . GLU A 1 187 ? 10.471 1.876 8.799 1.00 98.69 187 GLU A N 1
ATOM 1314 C CA . GLU A 1 187 ? 10.527 3.159 9.516 1.00 98.69 187 GLU A CA 1
ATOM 1315 C C . GLU A 1 187 ? 9.148 3.837 9.562 1.00 98.69 187 GLU A C 1
ATOM 1317 O O . GLU A 1 187 ? 8.679 4.256 10.624 1.00 98.69 187 GLU A O 1
ATOM 1322 N N . LEU A 1 188 ? 8.475 3.942 8.411 1.00 98.50 188 LEU A N 1
ATOM 1323 C CA . LEU A 1 188 ? 7.173 4.597 8.317 1.00 98.50 188 LEU A CA 1
ATOM 1324 C C . LEU A 1 188 ? 6.066 3.780 8.982 1.00 98.50 188 LEU A C 1
ATOM 1326 O O . LEU A 1 188 ? 5.188 4.375 9.609 1.00 98.50 188 LEU A O 1
ATOM 1330 N N . ARG A 1 189 ? 6.091 2.447 8.869 1.00 98.75 189 ARG A N 1
ATOM 1331 C CA . ARG A 1 189 ? 5.143 1.573 9.570 1.00 98.75 189 ARG A CA 1
ATOM 1332 C C . ARG A 1 189 ? 5.271 1.768 11.077 1.00 98.75 189 ARG A C 1
ATOM 1334 O O . ARG A 1 189 ? 4.269 2.063 11.727 1.00 98.75 189 ARG A O 1
ATOM 1341 N N . HIS A 1 190 ? 6.491 1.722 11.598 1.00 98.31 190 HIS A N 1
ATOM 1342 C CA . HIS A 1 190 ? 6.739 1.921 13.017 1.00 98.31 190 HIS A CA 1
ATOM 1343 C C . HIS A 1 190 ? 6.280 3.312 13.478 1.00 98.31 190 HIS A C 1
ATOM 1345 O O . HIS A 1 190 ? 5.461 3.446 14.385 1.00 98.31 190 HIS A O 1
ATOM 1351 N N . ALA A 1 191 ? 6.737 4.374 12.806 1.00 97.06 191 ALA A N 1
ATOM 1352 C CA . ALA A 1 191 ? 6.487 5.748 13.239 1.00 97.06 191 ALA A CA 1
ATOM 1353 C C . ALA A 1 191 ? 5.039 6.229 13.042 1.00 97.06 191 ALA A C 1
ATOM 1355 O O . ALA A 1 191 ? 4.592 7.127 13.756 1.00 97.06 191 ALA A O 1
ATOM 1356 N N . LYS A 1 192 ? 4.321 5.715 12.034 1.00 97.38 192 LYS A N 1
ATOM 1357 C CA . LYS A 1 192 ? 2.987 6.217 11.645 1.00 97.38 192 LYS A CA 1
ATOM 1358 C C . LYS A 1 192 ? 1.850 5.238 11.906 1.00 97.38 192 LYS A C 1
ATOM 1360 O O . LYS A 1 192 ? 0.698 5.616 11.706 1.00 97.38 192 LYS A O 1
ATOM 1365 N N . TYR A 1 193 ? 2.154 4.020 12.346 1.00 98.56 193 TYR A N 1
ATOM 1366 C CA . TYR A 1 193 ? 1.147 3.012 12.650 1.00 98.56 193 TYR A CA 1
ATOM 1367 C C . TYR A 1 193 ? 1.415 2.364 14.006 1.00 98.56 193 TYR A C 1
ATOM 1369 O O . TYR A 1 193 ? 0.686 2.660 14.946 1.00 98.56 193 TYR A O 1
ATOM 1377 N N . GLU A 1 194 ? 2.461 1.547 14.131 1.00 98.12 194 GLU A N 1
ATOM 1378 C CA . GLU A 1 194 ? 2.710 0.726 15.332 1.00 98.12 194 GLU A CA 1
ATOM 1379 C C . GLU A 1 194 ? 2.884 1.602 16.580 1.00 98.12 194 GLU A C 1
ATOM 1381 O O . GLU A 1 194 ? 2.059 1.536 17.488 1.00 98.12 194 GLU A O 1
ATOM 1386 N N . GLY A 1 195 ? 3.836 2.540 16.571 1.00 97.00 195 GLY A N 1
ATOM 1387 C CA . GLY A 1 195 ? 4.089 3.415 17.718 1.00 97.00 195 GLY A CA 1
ATOM 1388 C C . GLY A 1 195 ? 2.925 4.356 18.060 1.00 97.00 195 GLY A C 1
ATOM 1389 O O . GLY A 1 195 ? 2.754 4.737 19.216 1.00 97.00 195 GLY A O 1
ATOM 1390 N N . ILE A 1 196 ? 2.082 4.712 17.081 1.00 97.81 196 ILE A N 1
ATOM 1391 C CA . ILE A 1 196 ? 0.867 5.508 17.326 1.00 97.81 196 ILE A CA 1
ATOM 1392 C C . ILE A 1 196 ? -0.205 4.669 18.033 1.00 97.81 196 ILE A C 1
ATOM 1394 O O . ILE A 1 196 ? -0.892 5.178 18.919 1.00 97.81 196 ILE A O 1
ATOM 1398 N N . LEU A 1 197 ? -0.371 3.407 17.629 1.00 98.12 197 LEU A N 1
ATOM 1399 C CA . LEU A 1 197 ? -1.326 2.492 18.249 1.00 98.12 197 LEU A CA 1
ATOM 1400 C C . LEU A 1 197 ? -0.871 2.101 19.660 1.00 98.12 197 LEU A C 1
ATOM 1402 O O . LEU A 1 197 ? -1.660 2.195 20.594 1.00 98.12 197 LEU A O 1
ATOM 1406 N N . GLU A 1 198 ? 0.400 1.730 19.821 1.00 96.44 198 GLU A N 1
ATOM 1407 C CA . GLU A 1 198 ? 1.003 1.346 21.105 1.00 96.44 198 GLU A CA 1
ATOM 1408 C C . GLU A 1 198 ? 1.016 2.501 22.113 1.00 96.44 198 GLU A C 1
ATOM 1410 O O . GLU A 1 198 ? 0.760 2.303 23.299 1.00 96.44 198 GLU A O 1
ATOM 1415 N N . GLY A 1 199 ? 1.265 3.726 21.643 1.00 97.19 199 GLY A N 1
ATOM 1416 C CA . GLY A 1 199 ? 1.285 4.924 22.480 1.00 97.19 199 GLY A CA 1
ATOM 1417 C C . GLY A 1 199 ? -0.095 5.420 22.926 1.00 97.19 199 GLY A C 1
ATOM 1418 O O . GLY A 1 199 ? -0.167 6.411 23.654 1.00 97.19 199 GLY A O 1
ATOM 1419 N N . ASN A 1 200 ? -1.191 4.783 22.495 1.00 97.88 200 ASN A N 1
ATOM 1420 C CA . ASN A 1 200 ? -2.548 5.235 22.786 1.00 97.88 200 ASN A CA 1
ATOM 1421 C C . ASN A 1 200 ? -3.304 4.248 23.698 1.00 97.88 200 ASN A C 1
ATOM 1423 O O . ASN A 1 200 ? -3.828 3.244 23.215 1.00 97.88 200 ASN A O 1
ATOM 1427 N N . PRO A 1 201 ? -3.472 4.552 25.001 1.00 97.44 201 PRO A N 1
ATOM 1428 C CA . PRO A 1 201 ? -4.086 3.626 25.957 1.00 97.44 201 PRO A CA 1
ATOM 1429 C C . PRO A 1 201 ? -5.582 3.369 25.712 1.00 97.44 201 PRO A C 1
ATOM 1431 O O . PRO A 1 201 ? -6.140 2.425 26.268 1.00 97.44 201 PRO A O 1
ATOM 1434 N N . ALA A 1 202 ? -6.252 4.188 24.892 1.00 98.19 202 ALA A N 1
ATOM 1435 C CA . ALA A 1 202 ? -7.651 3.978 24.521 1.00 98.19 202 ALA A CA 1
ATOM 1436 C C . ALA A 1 202 ? -7.823 2.995 23.347 1.00 98.19 202 ALA A C 1
ATOM 1438 O O . ALA A 1 202 ? -8.960 2.663 22.995 1.00 98.19 202 ALA A O 1
ATOM 1439 N N . ILE A 1 203 ? -6.724 2.533 22.738 1.00 98.69 203 ILE A N 1
ATOM 1440 C CA . ILE A 1 203 ? -6.726 1.578 21.630 1.00 98.69 203 ILE A CA 1
ATOM 1441 C C . ILE A 1 203 ? -6.164 0.243 22.112 1.00 98.69 203 ILE A C 1
ATOM 1443 O O . ILE A 1 203 ? -5.047 0.147 22.602 1.00 98.69 203 ILE A O 1
ATOM 1447 N N . THR A 1 204 ? -6.934 -0.824 21.928 1.00 98.69 204 THR A N 1
ATOM 1448 C CA . THR A 1 204 ? -6.450 -2.200 22.063 1.00 98.69 204 THR A CA 1
ATOM 1449 C C . THR A 1 204 ? -6.291 -2.805 20.678 1.00 98.69 204 THR A C 1
ATOM 1451 O O . THR A 1 204 ? -7.268 -2.878 19.930 1.00 98.69 204 THR A O 1
ATOM 1454 N N . VAL A 1 205 ? -5.089 -3.268 20.344 1.00 98.69 205 VAL A N 1
ATOM 1455 C CA . VAL A 1 205 ? -4.830 -4.003 19.101 1.00 98.69 205 VAL A CA 1
ATOM 1456 C C . VAL A 1 205 ? -4.944 -5.503 19.366 1.00 98.69 205 VAL A C 1
ATOM 1458 O O . VAL A 1 205 ? -4.371 -6.015 20.325 1.00 98.69 205 VAL A O 1
ATOM 1461 N N . LEU A 1 206 ? -5.699 -6.210 18.527 1.00 98.69 206 LEU A N 1
ATOM 1462 C CA . LEU A 1 206 ? -5.756 -7.669 18.498 1.00 98.69 206 LEU A CA 1
ATOM 1463 C C . LEU A 1 206 ? -5.177 -8.171 17.177 1.00 98.69 206 LEU A C 1
ATOM 1465 O O . LEU A 1 206 ? -5.619 -7.757 16.104 1.00 98.69 206 LEU A O 1
ATOM 1469 N N . HIS A 1 207 ? -4.229 -9.100 17.266 1.00 98.75 207 HIS A N 1
ATOM 1470 C CA . HIS A 1 207 ? -3.648 -9.761 16.104 1.00 98.75 207 HIS A CA 1
ATOM 1471 C C . HIS A 1 207 ? -4.443 -11.026 15.780 1.00 98.75 207 HIS A C 1
ATOM 1473 O O . HIS A 1 207 ? -4.334 -12.036 16.475 1.00 98.75 207 HIS A O 1
ATOM 1479 N N . GLY A 1 208 ? -5.288 -10.959 14.755 1.00 98.50 208 GLY A N 1
ATOM 1480 C CA . GLY A 1 208 ? -6.194 -12.044 14.404 1.00 98.50 208 GLY A CA 1
ATOM 1481 C C . GLY A 1 208 ? -7.146 -11.720 13.260 1.00 98.50 208 GLY A C 1
ATOM 1482 O O . GLY A 1 208 ? -7.271 -10.581 12.809 1.00 98.50 208 GLY A O 1
ATOM 1483 N N . SER A 1 209 ? -7.866 -12.738 12.798 1.00 98.69 209 SER A N 1
ATOM 1484 C CA . SER A 1 209 ? -8.907 -12.595 11.777 1.00 98.69 209 SER A CA 1
ATOM 1485 C C . SER A 1 209 ? -10.282 -12.449 12.422 1.00 98.69 209 SER A C 1
ATOM 1487 O O . SER A 1 209 ? -10.733 -13.336 13.145 1.00 98.69 209 SER A O 1
ATOM 1489 N N . ALA A 1 210 ? -10.968 -11.338 12.143 1.00 98.62 210 ALA A N 1
ATOM 1490 C CA . ALA A 1 210 ? -12.315 -11.080 12.643 1.00 98.62 210 ALA A CA 1
ATOM 1491 C C . ALA A 1 210 ? -13.405 -11.550 11.667 1.00 98.62 210 ALA A C 1
ATOM 1493 O O . ALA A 1 210 ? -13.302 -11.352 10.456 1.00 98.62 210 ALA A O 1
ATOM 1494 N N . ARG A 1 211 ? -14.499 -12.079 12.217 1.00 98.69 211 ARG A N 1
ATOM 1495 C CA . ARG A 1 211 ? -15.781 -12.292 11.529 1.00 98.69 211 ARG A CA 1
ATOM 1496 C C . ARG A 1 211 ? -16.933 -11.835 12.420 1.00 98.69 211 ARG A C 1
ATOM 1498 O O . ARG A 1 211 ? -16.822 -11.897 13.643 1.00 98.69 211 ARG A O 1
ATOM 1505 N N . PHE A 1 212 ? -18.046 -11.408 11.830 1.00 98.81 212 PHE A N 1
ATOM 1506 C CA . PHE A 1 212 ? -19.246 -11.110 12.613 1.00 98.81 212 PHE A CA 1
ATOM 1507 C C . PHE A 1 212 ? -19.837 -12.401 13.176 1.00 98.81 212 PHE A C 1
ATOM 1509 O O . PHE A 1 212 ? -20.021 -13.377 12.451 1.00 98.81 212 PHE A O 1
ATOM 1516 N N . LYS A 1 213 ? -20.134 -12.386 14.475 1.00 98.44 213 LYS A N 1
ATOM 1517 C CA . LYS A 1 213 ? -21.003 -13.377 15.113 1.00 98.44 213 LYS A CA 1
ATOM 1518 C C . LYS A 1 213 ? -22.462 -12.954 14.976 1.00 98.44 213 LYS A C 1
ATOM 1520 O O . LYS A 1 213 ? -23.318 -13.767 14.656 1.00 98.44 213 LYS A O 1
ATOM 1525 N N . ASP A 1 214 ? -22.712 -11.671 15.216 1.00 98.25 214 ASP A N 1
ATOM 1526 C CA . ASP A 1 214 ? -24.010 -11.010 15.136 1.00 98.25 214 ASP A CA 1
ATOM 1527 C C . ASP A 1 214 ? -23.799 -9.492 14.947 1.00 98.25 214 ASP A C 1
ATOM 1529 O O . ASP A 1 214 ? -22.683 -9.036 14.699 1.00 98.25 214 ASP A O 1
ATOM 1533 N N . ASN A 1 215 ? -24.859 -8.689 15.049 1.00 97.50 215 ASN A N 1
ATOM 1534 C CA . ASN A 1 215 ? -24.807 -7.242 14.812 1.00 97.50 215 ASN A CA 1
ATOM 1535 C C . ASN A 1 215 ? -24.078 -6.425 15.902 1.00 97.50 215 ASN A C 1
ATOM 1537 O O . ASN A 1 215 ? -23.949 -5.208 15.749 1.00 97.50 215 ASN A O 1
ATOM 1541 N N . ARG A 1 216 ? -23.622 -7.056 16.991 1.00 97.75 216 ARG A N 1
ATOM 1542 C CA . ARG A 1 216 ? -22.947 -6.408 18.128 1.00 97.75 216 ARG A CA 1
ATOM 1543 C C . ARG A 1 216 ? -21.692 -7.137 18.602 1.00 97.75 216 ARG A C 1
ATOM 1545 O O . ARG A 1 216 ? -21.050 -6.661 19.534 1.00 97.75 216 ARG A O 1
ATOM 1552 N N . ASN A 1 217 ? -21.330 -8.261 17.985 1.00 98.56 217 ASN A N 1
ATOM 1553 C CA . ASN A 1 217 ? -20.192 -9.074 18.400 1.00 98.56 217 ASN A CA 1
ATOM 1554 C C . ASN A 1 217 ? -19.372 -9.571 17.205 1.00 98.56 217 ASN A C 1
ATOM 1556 O O . ASN A 1 217 ? -19.907 -10.098 16.225 1.00 98.56 217 ASN A O 1
ATOM 1560 N N . LEU A 1 218 ? -18.049 -9.468 17.326 1.00 98.75 218 LEU A N 1
ATOM 1561 C CA . LEU A 1 218 ? -17.085 -10.144 16.460 1.00 98.75 218 LEU A CA 1
ATOM 1562 C C . LEU A 1 218 ? -16.543 -11.390 17.157 1.00 98.75 218 LEU A C 1
ATOM 1564 O O . LEU A 1 218 ? -16.346 -11.388 18.371 1.00 98.75 218 LEU A O 1
ATOM 1568 N N . ILE A 1 219 ? -16.235 -12.422 16.378 1.00 98.75 219 ILE A N 1
ATOM 1569 C CA . ILE A 1 219 ? -15.294 -13.469 16.776 1.00 98.75 219 ILE A CA 1
ATOM 1570 C C . ILE A 1 219 ? -13.963 -13.158 16.103 1.00 98.75 219 ILE A C 1
ATOM 1572 O O . ILE A 1 219 ? -13.912 -12.981 14.885 1.00 98.75 219 ILE A O 1
ATOM 1576 N N . VAL A 1 220 ? -12.903 -13.097 16.899 1.00 98.81 220 VAL A N 1
ATOM 1577 C CA . VAL A 1 220 ? -11.526 -12.912 16.451 1.00 98.81 220 VAL A CA 1
ATOM 1578 C C . VAL A 1 220 ? -10.783 -14.217 16.673 1.00 98.81 220 VAL A C 1
ATOM 1580 O O . VAL A 1 220 ? -10.598 -14.631 17.814 1.00 98.81 220 VAL A O 1
ATOM 1583 N N . GLN A 1 221 ? -10.360 -14.855 15.590 1.00 98.75 221 GLN A N 1
ATOM 1584 C CA . GLN A 1 221 ? -9.425 -15.971 15.650 1.00 98.75 221 GLN A CA 1
ATOM 1585 C C . GLN A 1 221 ? -8.015 -15.394 15.760 1.00 98.75 221 GLN A C 1
ATOM 1587 O O . GLN A 1 221 ? -7.561 -14.728 14.826 1.00 98.75 221 GLN A O 1
ATOM 1592 N N . LEU A 1 222 ? -7.374 -15.567 16.916 1.00 98.56 222 LEU A N 1
ATOM 1593 C CA . LEU A 1 222 ? -6.087 -14.939 17.209 1.00 98.56 222 LEU A CA 1
ATOM 1594 C C . LEU A 1 222 ? -4.948 -15.664 16.488 1.00 98.56 222 LEU A C 1
ATOM 1596 O O . LEU A 1 222 ? -4.994 -16.879 16.289 1.00 98.56 222 LEU A O 1
ATOM 1600 N N . ASN A 1 223 ? -3.920 -14.911 16.100 1.00 97.56 223 ASN A N 1
ATOM 1601 C CA . ASN A 1 223 ? -2.775 -15.453 15.366 1.00 97.56 223 ASN A CA 1
ATOM 1602 C C . ASN A 1 223 ? -1.914 -16.401 16.221 1.00 97.56 223 ASN A C 1
ATOM 1604 O O . ASN A 1 223 ? -1.309 -17.320 15.677 1.00 97.56 223 ASN A O 1
ATOM 1608 N N . ASP A 1 224 ? -1.870 -16.198 17.539 1.00 95.94 224 ASP A N 1
ATOM 1609 C CA . ASP A 1 224 ? -1.201 -17.066 18.521 1.00 95.94 224 ASP A CA 1
ATOM 1610 C C . ASP A 1 224 ? -2.071 -18.254 18.976 1.00 95.94 224 ASP A C 1
ATOM 1612 O O . ASP A 1 224 ? -1.629 -19.091 19.763 1.00 95.94 224 ASP A O 1
ATOM 1616 N N . GLY A 1 225 ? -3.282 -18.372 18.425 1.00 94.44 225 GLY A N 1
ATOM 1617 C CA . GLY A 1 225 ? -4.220 -19.453 18.691 1.00 94.44 225 GLY A CA 1
ATOM 1618 C C . GLY A 1 225 ? -5.379 -19.053 19.606 1.00 94.44 225 GLY A C 1
ATOM 1619 O O . GLY A 1 225 ? -5.325 -18.106 20.383 1.00 94.44 225 GLY A O 1
ATOM 1620 N N . GLY A 1 226 ? -6.469 -19.814 19.509 1.00 96.69 226 GLY A N 1
ATOM 1621 C CA . GLY A 1 226 ? -7.704 -19.548 20.245 1.00 96.69 226 GLY A CA 1
ATOM 1622 C C . GLY A 1 226 ? -8.621 -18.519 19.576 1.00 96.69 226 GLY A C 1
ATOM 1623 O O . GLY A 1 226 ? -8.365 -18.009 18.482 1.00 96.69 226 GLY A O 1
ATOM 1624 N N . GLU A 1 227 ? -9.741 -18.247 20.240 1.00 97.75 227 GLU A N 1
ATOM 1625 C CA . GLU A 1 227 ? -10.746 -17.288 19.786 1.00 97.75 227 GLU A CA 1
ATOM 1626 C C . GLU A 1 227 ? -11.106 -16.308 20.906 1.00 97.75 227 GLU A C 1
ATOM 1628 O O . GLU A 1 227 ? -11.182 -16.668 22.082 1.00 97.75 227 GLU A O 1
ATOM 1633 N N . ARG A 1 228 ? -11.386 -15.059 20.527 1.00 98.12 228 ARG A N 1
ATOM 1634 C CA . ARG A 1 228 ? -11.881 -14.015 21.425 1.00 98.12 228 ARG A CA 1
ATOM 1635 C C . ARG A 1 228 ? -13.148 -13.390 20.862 1.00 98.12 228 ARG A C 1
ATOM 1637 O O . ARG A 1 228 ? -13.200 -13.026 19.690 1.00 98.12 228 ARG A O 1
ATOM 1644 N N . VAL A 1 229 ? -14.157 -13.212 21.711 1.00 98.50 229 VAL A N 1
ATOM 1645 C CA . VAL A 1 229 ? -15.350 -12.436 21.356 1.00 98.50 229 VAL A CA 1
ATOM 1646 C C . VAL A 1 229 ? -15.114 -10.968 21.696 1.00 98.50 229 VAL A C 1
ATOM 1648 O O . VAL A 1 229 ? -14.686 -10.638 22.803 1.00 98.50 229 VAL A O 1
ATOM 1651 N N . VAL A 1 230 ? -15.397 -10.084 20.743 1.00 98.56 230 VAL A N 1
ATOM 1652 C CA . VAL A 1 230 ? -15.318 -8.629 20.907 1.00 98.56 230 VAL A CA 1
ATOM 1653 C C . VAL A 1 230 ? -16.715 -8.057 20.710 1.00 98.56 230 VAL A C 1
ATOM 1655 O O . VAL A 1 230 ? -17.184 -7.941 19.578 1.00 98.56 230 VAL A O 1
ATOM 1658 N N . ALA A 1 231 ? -17.383 -7.713 21.811 1.00 98.50 231 ALA A N 1
ATOM 1659 C CA . ALA A 1 231 ? -18.597 -6.901 21.768 1.00 98.50 231 ALA A CA 1
ATOM 1660 C C . ALA A 1 231 ? -18.256 -5.481 21.292 1.00 98.50 231 ALA A C 1
ATOM 1662 O O . ALA A 1 231 ? -17.134 -5.034 21.507 1.00 98.50 231 ALA A O 1
ATOM 1663 N N . PHE A 1 232 ? -19.187 -4.771 20.658 1.00 98.56 232 PHE A N 1
ATOM 1664 C CA . PHE A 1 232 ? -18.992 -3.380 20.239 1.00 98.56 232 PHE A CA 1
ATOM 1665 C C . PHE A 1 232 ? -20.315 -2.606 20.171 1.00 98.56 232 PHE A C 1
ATOM 1667 O O . PHE A 1 232 ? -21.389 -3.163 19.927 1.00 98.56 232 PHE A O 1
ATOM 1674 N N . ASP A 1 233 ? -20.237 -1.281 20.300 1.00 98.50 233 ASP A N 1
ATOM 1675 C CA . ASP A 1 233 ? -21.371 -0.393 20.043 1.00 98.50 233 ASP A CA 1
ATOM 1676 C C . ASP A 1 233 ? -21.509 -0.085 18.558 1.00 98.50 233 ASP A C 1
ATOM 1678 O O . ASP A 1 233 ? -22.620 -0.042 18.025 1.00 98.50 233 ASP A O 1
ATOM 1682 N N . ARG A 1 234 ? -20.382 0.145 17.885 1.00 98.56 234 ARG A N 1
ATOM 1683 C CA . ARG A 1 234 ? -20.290 0.360 16.438 1.00 98.56 234 ARG A CA 1
ATOM 1684 C C . ARG A 1 234 ? -19.073 -0.379 15.893 1.00 98.56 234 ARG A C 1
ATOM 1686 O O . ARG A 1 234 ? -18.077 -0.539 16.594 1.00 98.56 234 ARG A O 1
ATOM 1693 N N . CYS A 1 235 ? -19.153 -0.809 14.640 1.00 98.75 235 CYS A N 1
ATOM 1694 C CA . CYS A 1 235 ? -18.049 -1.468 13.959 1.00 98.75 235 CYS A CA 1
ATOM 1695 C C . CYS A 1 235 ? -17.776 -0.791 12.616 1.00 98.75 235 CYS A C 1
ATOM 1697 O O . CYS A 1 235 ? -18.709 -0.520 11.859 1.00 98.75 235 CYS A O 1
ATOM 1699 N N . LEU A 1 236 ? -16.500 -0.539 12.325 1.00 98.88 236 LEU A N 1
ATOM 1700 C CA . LEU A 1 236 ? -16.024 -0.167 11.000 1.00 98.88 236 LEU A CA 1
ATOM 1701 C C . LEU A 1 236 ? -15.327 -1.364 10.348 1.00 98.88 236 LEU A C 1
ATOM 1703 O O . LEU A 1 236 ? -14.360 -1.905 10.889 1.00 98.88 236 LEU A O 1
ATOM 1707 N N . ILE A 1 237 ? -15.771 -1.716 9.143 1.00 98.81 237 ILE A N 1
ATOM 1708 C CA . ILE A 1 237 ? -15.097 -2.688 8.280 1.00 98.81 237 ILE A CA 1
ATOM 1709 C C . ILE A 1 237 ? -14.158 -1.918 7.348 1.00 98.81 237 ILE A C 1
ATOM 1711 O O . ILE A 1 237 ? -14.607 -1.231 6.434 1.00 98.81 237 ILE A O 1
ATOM 1715 N N . ALA A 1 238 ? -12.853 -2.035 7.579 1.00 98.62 238 ALA A N 1
ATOM 1716 C CA . ALA A 1 238 ? -11.801 -1.364 6.817 1.00 98.62 238 ALA A CA 1
ATOM 1717 C C . ALA A 1 238 ? -10.759 -2.376 6.297 1.00 98.62 238 ALA A C 1
ATOM 1719 O O . ALA A 1 238 ? -9.556 -2.121 6.289 1.00 98.62 238 ALA A O 1
ATOM 1720 N N . THR A 1 239 ? -11.235 -3.536 5.831 1.00 98.56 239 THR A N 1
ATOM 1721 C CA . THR A 1 239 ? -10.418 -4.693 5.416 1.00 98.56 239 THR A CA 1
ATOM 1722 C C . THR A 1 239 ? -9.676 -4.513 4.089 1.00 98.56 239 THR A C 1
ATOM 1724 O O . THR A 1 239 ? -8.910 -5.391 3.695 1.00 98.56 239 THR A O 1
ATOM 1727 N N . GLY A 1 240 ? -9.894 -3.399 3.388 1.00 98.12 240 GLY A N 1
ATOM 1728 C CA . GLY A 1 240 ? -9.249 -3.103 2.111 1.00 98.12 240 GLY A CA 1
ATOM 1729 C C . GLY A 1 240 ? -9.664 -4.055 0.985 1.00 98.12 240 GLY A C 1
ATOM 1730 O O . GLY A 1 240 ? -10.790 -4.547 0.947 1.00 98.12 240 GLY A O 1
ATOM 1731 N N . ALA A 1 241 ? -8.738 -4.288 0.057 1.00 98.00 241 ALA A N 1
ATOM 1732 C CA . ALA A 1 241 ? -8.912 -5.153 -1.105 1.00 98.00 241 ALA A CA 1
ATOM 1733 C C . ALA A 1 241 ? -7.670 -6.035 -1.312 1.00 98.00 241 ALA A C 1
ATOM 1735 O O . ALA A 1 241 ? -6.670 -5.917 -0.600 1.00 98.00 241 ALA A O 1
ATOM 1736 N N . SER A 1 242 ? -7.719 -6.929 -2.295 1.00 97.25 242 SER A N 1
ATOM 1737 C CA . SER A 1 242 ? -6.593 -7.786 -2.682 1.00 97.25 242 SER A CA 1
ATOM 1738 C C . SER A 1 242 ? -6.496 -7.879 -4.208 1.00 97.25 242 SER A C 1
ATOM 1740 O O . SER A 1 242 ? -7.503 -7.632 -4.880 1.00 97.25 242 SER A O 1
ATOM 1742 N N . PRO A 1 243 ? -5.313 -8.192 -4.775 1.00 97.88 243 PRO A N 1
ATOM 1743 C CA . PRO A 1 243 ? -5.147 -8.305 -6.220 1.00 97.88 243 PRO A CA 1
ATOM 1744 C C . PRO A 1 243 ? -6.140 -9.300 -6.832 1.00 97.88 243 PRO A C 1
ATOM 1746 O O . PRO A 1 243 ? -6.234 -10.446 -6.396 1.00 97.88 243 PRO A O 1
ATOM 1749 N N . ALA A 1 244 ? -6.876 -8.862 -7.853 1.00 97.44 244 ALA A N 1
ATOM 1750 C CA . ALA A 1 244 ? -7.727 -9.751 -8.632 1.00 97.44 244 ALA A CA 1
ATOM 1751 C C . ALA A 1 244 ? -6.868 -10.599 -9.578 1.00 97.44 244 ALA A C 1
ATOM 1753 O O . ALA A 1 244 ? -5.950 -10.084 -10.218 1.00 97.44 244 ALA A O 1
ATOM 1754 N N . VAL A 1 245 ? -7.202 -11.882 -9.701 1.00 97.00 245 VAL A N 1
ATOM 1755 C CA . VAL A 1 245 ? -6.508 -12.823 -10.587 1.00 97.00 245 VAL A CA 1
ATOM 1756 C C . VAL A 1 245 ? -7.476 -13.227 -11.699 1.00 97.00 245 VAL A C 1
ATOM 1758 O O . VAL A 1 245 ? -8.541 -13.769 -11.396 1.00 97.00 245 VAL A O 1
ATOM 1761 N N . PRO A 1 246 ? -7.174 -12.939 -12.978 1.00 96.25 246 PRO A N 1
ATOM 1762 C CA . PRO A 1 246 ? -8.066 -13.307 -14.068 1.00 96.25 246 PRO A CA 1
ATOM 1763 C C . PRO A 1 246 ? -8.088 -14.836 -14.248 1.00 96.25 246 PRO A C 1
ATOM 1765 O O . PRO A 1 246 ? -7.054 -15.483 -14.069 1.00 96.25 246 PRO A O 1
ATOM 1768 N N . PRO A 1 247 ? -9.227 -15.432 -14.646 1.00 97.06 247 PRO A N 1
ATOM 1769 C CA . PRO A 1 247 ? -9.367 -16.878 -14.825 1.00 97.06 247 PRO A CA 1
ATOM 1770 C C . PRO A 1 247 ? -8.742 -17.349 -16.152 1.00 97.06 247 PRO A C 1
ATOM 1772 O O . PRO A 1 247 ? -9.405 -17.949 -16.993 1.00 97.06 247 PRO A O 1
ATOM 1775 N N . ILE A 1 248 ? -7.466 -17.031 -16.370 1.00 97.81 248 ILE A N 1
ATOM 1776 C CA . ILE A 1 248 ? -6.705 -17.470 -17.541 1.00 97.81 248 ILE A CA 1
ATOM 1777 C C . ILE A 1 248 ? -6.263 -18.921 -17.292 1.00 97.81 248 ILE A C 1
ATOM 1779 O O . ILE A 1 248 ? -5.604 -19.173 -16.277 1.00 97.81 248 ILE A O 1
ATOM 1783 N N . PRO A 1 249 ? -6.600 -19.878 -18.178 1.00 97.75 249 PRO A N 1
ATOM 1784 C CA . PRO A 1 249 ? -6.174 -21.265 -18.027 1.00 97.75 249 PRO A CA 1
ATOM 1785 C C . PRO A 1 249 ? -4.659 -21.379 -17.832 1.00 97.75 249 PRO A C 1
ATOM 1787 O O . PRO A 1 249 ? -3.882 -20.783 -18.575 1.00 97.75 249 PRO A O 1
ATOM 1790 N N . GLY A 1 250 ? -4.247 -22.123 -16.806 1.00 96.75 250 GLY A N 1
ATOM 1791 C CA . GLY A 1 250 ? -2.841 -22.324 -16.456 1.00 96.75 250 GLY A CA 1
ATOM 1792 C C . GLY A 1 250 ? -2.191 -21.201 -15.643 1.00 96.75 250 GLY A C 1
ATOM 1793 O O . GLY A 1 250 ? -1.095 -21.410 -15.146 1.00 96.75 250 GLY A O 1
ATOM 1794 N N . LEU A 1 251 ? -2.830 -20.040 -15.434 1.00 97.12 251 LEU A N 1
ATOM 1795 C CA . LEU A 1 251 ? -2.210 -18.949 -14.666 1.00 97.12 251 LEU A CA 1
ATOM 1796 C C . LEU A 1 251 ? -2.062 -19.290 -13.176 1.00 97.12 251 LEU A C 1
ATOM 1798 O O . LEU A 1 251 ? -1.014 -19.024 -12.593 1.00 97.12 251 LEU A O 1
ATOM 1802 N N . LYS A 1 252 ? -3.100 -19.877 -12.566 1.00 94.50 252 LYS A N 1
ATOM 1803 C CA . LYS A 1 252 ? -3.176 -20.116 -11.113 1.00 94.50 252 LYS A CA 1
ATOM 1804 C C . LYS A 1 252 ? -1.990 -20.920 -10.571 1.00 94.50 252 LYS A C 1
ATOM 1806 O O . LYS A 1 252 ? -1.528 -20.638 -9.473 1.00 94.50 252 LYS A O 1
ATOM 1811 N N . ASP A 1 253 ? -1.503 -21.877 -11.352 1.00 93.88 253 ASP A N 1
ATOM 1812 C CA . ASP A 1 253 ? -0.457 -22.815 -10.935 1.00 93.88 253 ASP A CA 1
ATOM 1813 C C . ASP A 1 253 ? 0.952 -22.358 -11.361 1.00 93.88 253 ASP A C 1
ATOM 1815 O O . ASP A 1 253 ? 1.921 -23.108 -11.255 1.00 93.88 253 ASP A O 1
ATOM 1819 N N . THR A 1 254 ? 1.086 -21.121 -11.852 1.00 97.56 254 THR A N 1
ATOM 1820 C CA . THR A 1 254 ? 2.380 -20.523 -12.216 1.00 97.56 254 THR A CA 1
ATOM 1821 C C . THR A 1 254 ? 2.901 -19.614 -11.104 1.00 97.56 254 THR A C 1
ATOM 1823 O O . THR A 1 254 ? 2.106 -19.052 -10.350 1.00 97.56 254 THR A O 1
ATOM 1826 N N . PRO A 1 255 ? 4.224 -19.381 -11.018 1.00 97.19 255 PRO A N 1
ATOM 1827 C CA . PRO A 1 255 ? 4.807 -18.426 -10.077 1.00 97.19 255 PRO A CA 1
ATOM 1828 C C . PRO A 1 255 ? 4.628 -16.975 -10.567 1.00 97.19 255 PRO A C 1
ATOM 1830 O O . PRO A 1 255 ? 5.600 -16.231 -10.711 1.00 97.19 255 PRO A O 1
ATOM 1833 N N . TYR A 1 256 ? 3.395 -16.580 -10.902 1.00 98.25 256 TYR A N 1
ATOM 1834 C CA . TYR A 1 256 ? 3.096 -15.216 -11.331 1.00 98.25 256 TYR A CA 1
ATOM 1835 C C . TYR A 1 256 ? 3.280 -14.232 -10.171 1.00 98.25 256 TYR A C 1
ATOM 1837 O O . TYR A 1 256 ? 3.188 -14.585 -8.997 1.00 98.25 256 TYR A O 1
ATOM 1845 N N . TRP A 1 257 ? 3.519 -12.969 -10.510 1.00 98.69 257 TRP A N 1
ATOM 1846 C CA . TRP A 1 257 ? 3.577 -11.891 -9.531 1.00 98.69 257 TRP A CA 1
ATOM 1847 C C . TRP A 1 257 ? 2.289 -11.083 -9.547 1.00 98.69 257 TRP A C 1
ATOM 1849 O O . TRP A 1 257 ? 1.773 -10.731 -10.611 1.00 98.69 257 TRP A O 1
ATOM 1859 N N . THR A 1 258 ? 1.804 -10.729 -8.362 1.00 98.69 258 THR A N 1
ATOM 1860 C CA . THR A 1 258 ? 0.969 -9.540 -8.194 1.00 98.69 258 THR A CA 1
ATOM 1861 C C . THR A 1 258 ? 1.871 -8.317 -7.992 1.00 98.69 258 THR A C 1
ATOM 1863 O O . THR A 1 258 ? 3.099 -8.395 -8.083 1.00 98.69 258 THR A O 1
ATOM 1866 N N . SER A 1 259 ? 1.283 -7.157 -7.691 1.00 98.44 259 SER A N 1
ATOM 1867 C CA . SER A 1 259 ? 2.065 -5.982 -7.294 1.00 98.44 259 SER A CA 1
ATOM 1868 C C . SER A 1 259 ? 2.937 -6.241 -6.064 1.00 98.44 259 SER A C 1
ATOM 1870 O O . SER A 1 259 ? 4.020 -5.671 -5.973 1.00 98.44 259 SER A O 1
ATOM 1872 N N . THR A 1 260 ? 2.490 -7.099 -5.142 1.00 98.25 260 THR A N 1
ATOM 1873 C CA . THR A 1 260 ? 3.211 -7.397 -3.900 1.00 98.25 260 THR A CA 1
ATOM 1874 C C . THR A 1 260 ? 4.549 -8.067 -4.189 1.00 98.25 260 THR A C 1
ATOM 1876 O O . THR A 1 260 ? 5.588 -7.519 -3.828 1.00 98.25 260 THR A O 1
ATOM 1879 N N . GLU A 1 261 ? 4.544 -9.194 -4.906 1.00 98.69 261 GLU A N 1
ATOM 1880 C CA . GLU A 1 261 ? 5.763 -9.945 -5.235 1.00 98.69 261 GLU A CA 1
ATOM 1881 C C . GLU A 1 261 ? 6.694 -9.121 -6.132 1.00 98.69 261 GLU A C 1
ATOM 1883 O O . GLU A 1 261 ? 7.910 -9.120 -5.944 1.00 98.69 261 GLU A O 1
ATOM 1888 N N . ALA A 1 262 ? 6.127 -8.343 -7.059 1.00 98.69 262 ALA A N 1
ATOM 1889 C CA . ALA A 1 262 ? 6.901 -7.467 -7.930 1.00 98.69 262 ALA A CA 1
ATOM 1890 C C . ALA A 1 262 ? 7.681 -6.397 -7.139 1.00 98.69 262 ALA A C 1
ATOM 1892 O O . ALA A 1 262 ? 8.851 -6.143 -7.425 1.00 98.69 262 ALA A O 1
ATOM 1893 N N . LEU A 1 263 ? 7.070 -5.784 -6.120 1.00 98.62 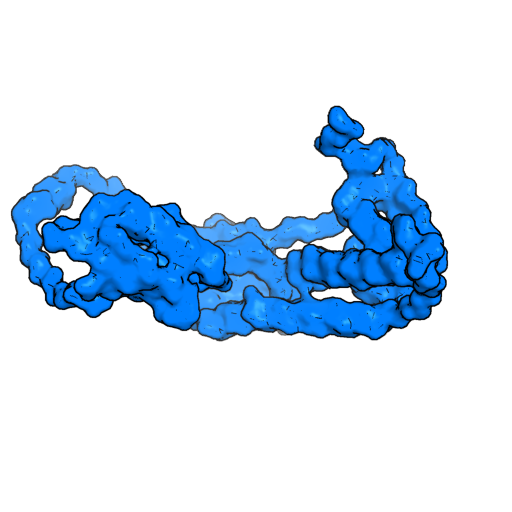263 LEU A N 1
ATOM 1894 C CA . LEU A 1 263 ? 7.706 -4.725 -5.327 1.00 98.62 263 LEU A CA 1
ATOM 1895 C C . LEU A 1 263 ? 8.840 -5.231 -4.431 1.00 98.62 263 LEU A C 1
ATOM 1897 O O . LEU A 1 263 ? 9.771 -4.466 -4.155 1.00 98.62 263 LEU A O 1
ATOM 1901 N N . VAL A 1 264 ? 8.779 -6.492 -4.002 1.00 97.62 264 VAL A N 1
ATOM 1902 C CA . VAL A 1 264 ? 9.791 -7.113 -3.131 1.00 97.62 264 VAL A CA 1
ATOM 1903 C C . VAL A 1 264 ? 10.778 -8.004 -3.884 1.00 97.62 264 VAL A C 1
ATOM 1905 O O . VAL A 1 264 ? 11.647 -8.606 -3.265 1.00 97.62 264 VAL A O 1
ATOM 1908 N N . SER A 1 265 ? 10.700 -8.063 -5.218 1.00 97.94 265 SER A N 1
ATOM 1909 C CA . SER A 1 265 ? 11.680 -8.799 -6.017 1.00 97.94 265 SER A CA 1
ATOM 1910 C C . SER A 1 265 ? 13.094 -8.249 -5.802 1.00 97.94 265 SER A C 1
ATOM 1912 O O . SER A 1 265 ? 13.368 -7.057 -6.011 1.00 97.94 265 SER A O 1
ATOM 1914 N N . GLU A 1 266 ? 14.009 -9.151 -5.450 1.00 97.06 266 GLU A N 1
ATOM 1915 C CA . GLU A 1 266 ? 15.437 -8.876 -5.273 1.00 97.06 266 GLU A CA 1
ATOM 1916 C C . GLU A 1 266 ? 16.178 -8.686 -6.601 1.00 97.06 266 GLU A C 1
ATOM 1918 O O . GLU A 1 266 ? 17.290 -8.159 -6.627 1.00 97.06 266 GLU A O 1
ATOM 1923 N N . THR A 1 267 ? 15.561 -9.070 -7.723 1.00 97.56 267 THR A N 1
ATOM 1924 C CA . THR A 1 267 ? 16.170 -8.995 -9.056 1.00 97.56 267 THR A CA 1
ATOM 1925 C C . THR A 1 267 ? 15.304 -8.215 -10.042 1.00 97.56 267 THR A C 1
ATOM 1927 O O . THR A 1 267 ? 14.077 -8.146 -9.917 1.00 97.56 267 THR A O 1
ATOM 1930 N N . ILE A 1 268 ? 15.951 -7.618 -11.048 1.00 98.50 268 ILE A N 1
ATOM 1931 C CA . ILE A 1 268 ? 15.269 -7.107 -12.241 1.00 98.50 268 ILE A CA 1
ATOM 1932 C C . ILE A 1 268 ? 15.291 -8.223 -13.289 1.00 98.50 268 ILE A C 1
ATOM 1934 O O . ILE A 1 268 ? 16.376 -8.597 -13.747 1.00 98.50 268 ILE A O 1
ATOM 1938 N N . PRO A 1 269 ? 14.134 -8.783 -13.680 1.00 98.38 269 PRO A N 1
ATOM 1939 C CA . PRO A 1 269 ? 14.106 -9.839 -14.678 1.00 98.38 269 PRO A CA 1
ATOM 1940 C C . PRO A 1 269 ? 14.537 -9.290 -16.042 1.00 98.38 269 PRO A C 1
ATOM 1942 O O . PRO A 1 269 ? 14.174 -8.179 -16.423 1.00 98.38 269 PRO A O 1
ATOM 1945 N N . LYS A 1 270 ? 15.255 -10.097 -16.836 1.00 98.50 270 LYS A N 1
ATOM 1946 C CA . LYS A 1 270 ? 15.654 -9.708 -18.206 1.00 98.50 270 LYS A CA 1
ATOM 1947 C C . LYS A 1 270 ? 14.446 -9.363 -19.087 1.00 98.50 270 LYS A C 1
ATOM 1949 O O . LYS A 1 270 ? 14.534 -8.503 -19.960 1.00 98.50 270 LYS A O 1
ATOM 1954 N N . ARG A 1 271 ? 13.323 -10.058 -18.881 1.00 98.81 271 ARG A N 1
ATOM 1955 C CA . ARG A 1 271 ? 12.057 -9.867 -19.599 1.00 98.81 271 ARG A CA 1
ATOM 1956 C C . ARG A 1 271 ? 10.905 -9.938 -18.604 1.00 98.81 271 ARG A C 1
ATOM 1958 O O . ARG A 1 271 ? 10.898 -10.843 -17.775 1.00 98.81 271 ARG A O 1
ATOM 1965 N N . LEU A 1 272 ? 9.944 -9.028 -18.718 1.00 98.88 272 LEU A N 1
ATOM 1966 C CA . LEU A 1 272 ? 8.758 -8.975 -17.864 1.00 98.88 272 LEU A CA 1
ATOM 1967 C C . LEU A 1 272 ? 7.506 -8.805 -18.727 1.00 98.88 272 LEU A C 1
ATOM 1969 O O . LEU A 1 272 ? 7.382 -7.824 -19.459 1.00 98.88 272 LEU A O 1
ATOM 1973 N N . ALA A 1 273 ? 6.571 -9.745 -18.624 1.00 98.81 273 ALA A N 1
ATOM 1974 C CA . ALA A 1 273 ? 5.232 -9.598 -19.183 1.00 98.81 273 ALA A CA 1
ATOM 1975 C C . ALA A 1 273 ? 4.283 -9.069 -18.100 1.00 98.81 273 ALA A C 1
ATOM 1977 O O . ALA A 1 273 ? 4.331 -9.528 -16.961 1.00 98.81 273 ALA A O 1
ATOM 1978 N N . VAL A 1 274 ? 3.422 -8.116 -18.454 1.00 98.88 274 VAL A N 1
ATOM 1979 C CA . VAL A 1 274 ? 2.450 -7.502 -17.543 1.00 98.88 274 VAL A CA 1
ATOM 1980 C C . VAL A 1 274 ? 1.057 -7.652 -18.138 1.00 98.88 274 VAL A C 1
ATOM 1982 O O . VAL A 1 274 ? 0.784 -7.111 -19.205 1.00 98.88 274 VAL A O 1
ATOM 1985 N N . ILE A 1 275 ? 0.166 -8.369 -17.451 1.00 98.75 275 ILE A N 1
ATOM 1986 C CA . ILE A 1 275 ? -1.252 -8.461 -17.821 1.00 98.75 275 ILE A CA 1
ATOM 1987 C C . ILE A 1 275 ? -2.015 -7.385 -17.046 1.00 98.75 275 ILE A C 1
ATOM 1989 O O . ILE A 1 275 ? -2.104 -7.436 -15.821 1.00 98.75 275 ILE A O 1
ATOM 1993 N N . GLY A 1 276 ? -2.563 -6.408 -17.766 1.00 98.44 276 GLY A N 1
ATOM 1994 C CA . GLY A 1 276 ? -3.243 -5.247 -17.188 1.00 98.44 276 GLY A CA 1
ATOM 1995 C C . GLY A 1 276 ? -2.791 -3.938 -17.834 1.00 98.44 276 GLY A C 1
ATOM 1996 O O . GLY A 1 276 ? -1.674 -3.830 -18.325 1.00 98.44 276 GLY A O 1
ATOM 1997 N N . SER A 1 277 ? -3.672 -2.936 -17.852 1.00 98.38 277 SER A N 1
ATOM 1998 C CA . SER A 1 277 ? -3.463 -1.694 -18.619 1.00 98.38 277 SER A CA 1
ATOM 1999 C C . SER A 1 277 ? -3.927 -0.427 -17.894 1.00 98.38 277 SER A C 1
ATOM 2001 O O . SER A 1 277 ? -4.321 0.556 -18.518 1.00 98.38 277 SER A O 1
ATOM 2003 N N . SER A 1 278 ? -3.902 -0.457 -16.562 1.00 98.50 278 SER A N 1
ATOM 2004 C CA . SER A 1 278 ? -4.234 0.681 -15.696 1.00 98.50 278 SER A CA 1
ATOM 2005 C C . SER A 1 278 ? -3.092 0.945 -14.704 1.00 98.50 278 SER A C 1
ATOM 2007 O O . SER A 1 278 ? -2.015 0.365 -14.834 1.00 98.50 278 SER A O 1
ATOM 2009 N N . VAL A 1 279 ? -3.322 1.811 -13.719 1.00 98.50 279 VAL A N 1
ATOM 2010 C CA . VAL A 1 279 ? -2.309 2.454 -12.865 1.00 98.50 279 VAL A CA 1
ATOM 2011 C C . VAL A 1 279 ? -1.240 1.484 -12.352 1.00 98.50 279 VAL A C 1
ATOM 2013 O O . VAL A 1 279 ? -0.070 1.658 -12.673 1.00 98.50 279 VAL A O 1
ATOM 2016 N N . VAL A 1 280 ? -1.617 0.421 -11.630 1.00 98.69 280 VAL A N 1
ATOM 2017 C CA . VAL A 1 280 ? -0.643 -0.526 -11.045 1.00 98.69 280 VAL A CA 1
ATOM 2018 C C . VAL A 1 280 ? 0.217 -1.198 -12.118 1.00 98.69 280 VAL A C 1
ATOM 2020 O O . VAL A 1 280 ? 1.432 -1.301 -11.965 1.00 98.69 280 VAL A O 1
ATOM 2023 N N . ALA A 1 281 ? -0.402 -1.629 -13.220 1.00 98.75 281 ALA A N 1
ATOM 2024 C CA . ALA A 1 281 ? 0.307 -2.288 -14.310 1.00 98.75 281 ALA A CA 1
ATOM 2025 C C . ALA A 1 281 ? 1.317 -1.339 -14.965 1.00 98.75 281 ALA A C 1
ATOM 2027 O O . ALA A 1 281 ? 2.464 -1.718 -15.179 1.00 98.75 281 ALA A O 1
ATOM 2028 N N . LEU A 1 282 ? 0.907 -0.102 -15.248 1.00 98.88 282 LEU A N 1
ATOM 2029 C CA . LEU A 1 282 ? 1.716 0.865 -15.989 1.00 98.88 282 LEU A CA 1
ATOM 2030 C C . LEU A 1 282 ? 2.835 1.473 -15.145 1.00 98.88 282 LEU A C 1
ATOM 2032 O O . LEU A 1 282 ? 3.960 1.606 -15.629 1.00 98.88 282 LEU A O 1
ATOM 2036 N N . GLU A 1 283 ? 2.566 1.770 -13.875 1.00 98.94 283 GLU A N 1
ATOM 2037 C CA . GLU A 1 283 ? 3.582 2.256 -12.943 1.00 98.94 283 GLU A CA 1
ATOM 2038 C C . GLU A 1 283 ? 4.711 1.240 -12.757 1.00 98.94 283 GLU A C 1
ATOM 2040 O O . GLU A 1 283 ? 5.889 1.581 -12.903 1.00 98.94 283 GLU A O 1
ATOM 2045 N N . LEU A 1 284 ? 4.362 -0.022 -12.486 1.00 98.88 284 LEU A N 1
ATOM 2046 C CA . LEU A 1 284 ? 5.358 -1.072 -12.297 1.00 98.88 284 LEU A CA 1
ATOM 2047 C C . LEU A 1 284 ? 6.051 -1.420 -13.617 1.00 98.88 284 LEU A C 1
ATOM 2049 O O . LEU A 1 284 ? 7.276 -1.532 -13.636 1.00 98.88 284 LEU A O 1
ATOM 2053 N N . ALA A 1 285 ? 5.317 -1.512 -14.730 1.00 98.88 285 ALA A N 1
ATOM 2054 C CA . ALA A 1 285 ? 5.903 -1.745 -16.048 1.00 98.88 285 ALA A CA 1
ATOM 2055 C C . ALA A 1 285 ? 6.985 -0.708 -16.377 1.00 98.88 285 ALA A C 1
ATOM 2057 O O . ALA A 1 285 ? 8.104 -1.077 -16.735 1.00 98.88 285 ALA A O 1
ATOM 2058 N N . GLN A 1 286 ? 6.692 0.584 -16.208 1.00 98.94 286 GLN A N 1
ATOM 2059 C CA . GLN A 1 286 ? 7.670 1.633 -16.482 1.00 98.94 286 GLN A CA 1
ATOM 2060 C C . GLN A 1 286 ? 8.852 1.577 -15.504 1.00 98.94 286 GLN A C 1
ATOM 2062 O O . GLN A 1 286 ? 9.998 1.746 -15.928 1.00 98.94 286 GLN A O 1
ATOM 2067 N N . ALA A 1 287 ? 8.604 1.316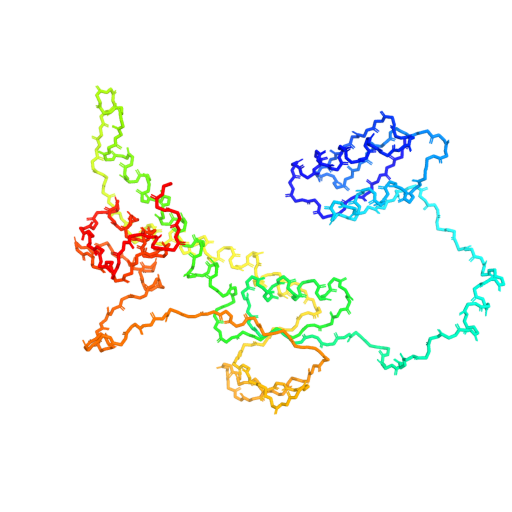 -14.215 1.00 98.94 287 ALA A N 1
ATOM 2068 C CA . ALA A 1 287 ? 9.668 1.205 -13.223 1.00 98.94 287 ALA A CA 1
ATOM 2069 C C . ALA A 1 287 ? 10.647 0.068 -13.562 1.00 98.94 287 ALA A C 1
ATOM 2071 O O . ALA A 1 287 ? 11.856 0.294 -13.633 1.00 98.94 287 ALA A O 1
ATOM 2072 N N . PHE A 1 288 ? 10.138 -1.132 -13.852 1.00 98.94 288 PHE A N 1
ATOM 2073 C CA . PHE A 1 288 ? 10.958 -2.274 -14.260 1.00 98.94 288 PHE A CA 1
ATOM 2074 C C . PHE A 1 288 ? 11.690 -2.027 -15.582 1.00 98.94 288 PHE A C 1
ATOM 2076 O O . PHE A 1 288 ? 12.877 -2.343 -15.678 1.00 98.94 288 PHE A O 1
ATOM 2083 N N . ALA A 1 289 ? 11.025 -1.422 -16.573 1.00 98.88 289 ALA A N 1
ATOM 2084 C CA . ALA A 1 289 ? 11.648 -1.093 -17.853 1.00 98.88 289 ALA A CA 1
ATOM 2085 C C . ALA A 1 289 ? 12.853 -0.166 -17.671 1.00 98.88 289 ALA A C 1
ATOM 2087 O O . ALA A 1 289 ? 13.960 -0.449 -18.131 1.00 98.88 289 ALA A O 1
ATOM 2088 N N . ARG A 1 290 ? 12.668 0.917 -16.912 1.00 98.88 290 ARG A N 1
ATOM 2089 C CA . ARG A 1 290 ? 13.725 1.895 -16.637 1.00 98.88 290 ARG A CA 1
ATOM 2090 C C . ARG A 1 290 ? 14.875 1.316 -15.807 1.00 98.88 290 ARG A C 1
ATOM 2092 O O . ARG A 1 290 ? 16.009 1.770 -15.972 1.00 98.88 290 ARG A O 1
ATOM 2099 N N . LEU A 1 291 ? 14.607 0.308 -14.976 1.00 98.81 291 LEU A N 1
ATOM 2100 C CA . LEU A 1 291 ? 15.615 -0.438 -14.213 1.00 98.81 291 LEU A CA 1
ATOM 2101 C C . LEU A 1 291 ? 16.301 -1.560 -15.018 1.00 98.81 291 LEU A C 1
ATOM 2103 O O . LEU A 1 291 ? 17.230 -2.174 -14.501 1.00 98.81 291 LEU A O 1
ATOM 2107 N N . GLY A 1 292 ? 15.905 -1.795 -16.274 1.00 98.44 292 GLY A N 1
ATOM 2108 C CA . GLY A 1 292 ? 16.629 -2.659 -17.215 1.00 98.44 292 GLY A CA 1
ATOM 2109 C C . GLY A 1 292 ? 15.866 -3.883 -17.729 1.00 98.44 292 GLY A C 1
ATOM 2110 O O . GLY A 1 292 ? 16.428 -4.645 -18.514 1.00 98.44 292 GLY A O 1
ATOM 2111 N N . ALA A 1 293 ? 14.609 -4.094 -17.333 1.00 98.75 293 ALA A N 1
ATOM 2112 C CA . ALA A 1 293 ? 13.799 -5.179 -17.887 1.00 98.75 293 ALA A CA 1
ATOM 2113 C C . ALA A 1 293 ? 13.300 -4.841 -19.302 1.00 98.75 293 ALA A C 1
ATOM 2115 O O . ALA A 1 293 ? 12.856 -3.726 -19.568 1.00 98.75 293 ALA A O 1
ATOM 2116 N N . LYS A 1 294 ? 13.249 -5.824 -20.208 1.00 98.88 294 LYS A N 1
ATOM 2117 C CA . LYS A 1 294 ? 12.444 -5.697 -21.433 1.00 98.88 294 LYS A CA 1
ATOM 2118 C C . LYS A 1 294 ? 10.982 -5.995 -21.102 1.00 98.88 294 LYS A C 1
ATOM 2120 O O . LYS A 1 294 ? 10.633 -7.153 -20.863 1.00 98.88 294 LYS A O 1
ATOM 2125 N N . VAL A 1 295 ? 10.143 -4.962 -21.071 1.00 98.94 295 VAL A N 1
ATOM 2126 C CA . VAL 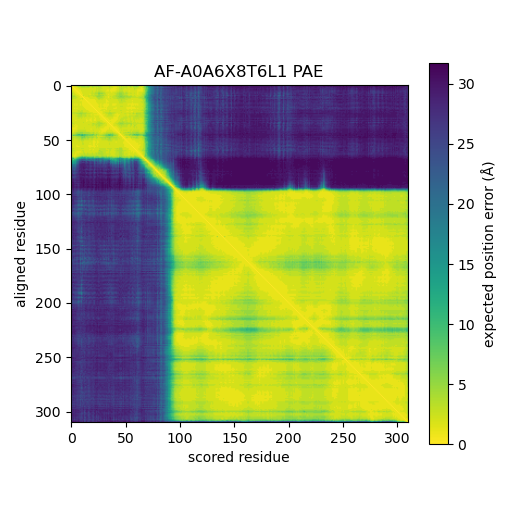A 1 295 ? 8.745 -5.076 -20.631 1.00 98.94 295 VAL A CA 1
ATOM 2127 C C . VAL A 1 295 ? 7.786 -5.226 -21.814 1.00 98.94 295 VAL A C 1
ATOM 2129 O O . VAL A 1 295 ? 7.952 -4.588 -22.850 1.00 98.94 295 VAL A O 1
ATOM 2132 N N . THR A 1 296 ? 6.770 -6.074 -21.666 1.00 98.94 296 THR A N 1
ATOM 2133 C CA . THR A 1 296 ? 5.653 -6.220 -22.611 1.00 98.94 296 THR A CA 1
ATOM 2134 C C . THR A 1 296 ? 4.338 -6.132 -21.848 1.00 98.94 296 THR A C 1
ATOM 2136 O O . THR A 1 296 ? 4.107 -6.914 -20.929 1.00 98.94 296 THR A O 1
ATOM 2139 N N . ILE A 1 297 ? 3.480 -5.182 -22.221 1.00 98.88 297 ILE A N 1
ATOM 2140 C CA . ILE A 1 297 ? 2.168 -4.983 -21.598 1.00 98.88 297 ILE A CA 1
ATOM 2141 C C . ILE A 1 297 ? 1.101 -5.636 -22.478 1.00 98.88 297 ILE A C 1
ATOM 2143 O O . ILE A 1 297 ? 0.961 -5.297 -23.650 1.00 98.88 297 ILE A O 1
ATOM 2147 N N . LEU A 1 298 ? 0.332 -6.553 -21.897 1.00 98.75 298 LEU A N 1
ATOM 2148 C CA . LEU A 1 298 ? -0.823 -7.191 -22.511 1.00 98.75 298 LEU A CA 1
ATOM 2149 C C . LEU A 1 298 ? -2.075 -6.435 -22.059 1.00 98.75 298 LEU A C 1
ATOM 2151 O O . LEU A 1 298 ? -2.680 -6.733 -21.023 1.00 98.75 298 LEU A O 1
ATOM 2155 N N . ALA A 1 299 ? -2.435 -5.414 -22.832 1.00 98.50 299 ALA A N 1
ATOM 2156 C CA . ALA A 1 299 ? -3.655 -4.652 -22.631 1.00 98.50 299 ALA A CA 1
ATOM 2157 C C . ALA A 1 299 ? -4.825 -5.355 -23.332 1.00 98.50 299 ALA A C 1
ATOM 2159 O O . ALA A 1 299 ? -4.787 -5.582 -24.536 1.00 98.50 299 ALA A O 1
ATOM 2160 N N . ARG A 1 300 ? -5.893 -5.678 -22.589 1.00 97.69 300 ARG A N 1
ATOM 2161 C CA . ARG A 1 300 ? -7.120 -6.261 -23.177 1.00 97.69 300 ARG A CA 1
ATOM 2162 C C . ARG A 1 300 ? -7.903 -5.279 -24.068 1.00 97.69 300 ARG A C 1
ATOM 2164 O O . ARG A 1 300 ? -8.831 -5.676 -24.760 1.00 97.69 300 ARG A O 1
ATOM 2171 N N . SER A 1 301 ? -7.586 -3.994 -23.953 1.00 96.94 301 SER A N 1
ATOM 2172 C CA . SER A 1 301 ? -8.175 -2.860 -24.671 1.00 96.94 301 SER A CA 1
ATOM 2173 C C . SER A 1 301 ? -7.040 -1.851 -24.903 1.00 96.94 301 SER A C 1
ATOM 2175 O O . SER A 1 301 ? -5.905 -2.264 -25.129 1.00 96.94 301 SER A O 1
ATOM 2177 N N . THR A 1 302 ? -7.285 -0.548 -24.779 1.00 97.94 302 THR A N 1
ATOM 2178 C CA . THR A 1 302 ? -6.227 0.472 -24.740 1.00 97.94 302 THR A CA 1
ATOM 2179 C C . THR A 1 302 ? -5.687 0.694 -23.319 1.00 97.94 302 THR A C 1
ATOM 2181 O O . THR A 1 302 ? -6.224 0.187 -22.322 1.00 97.94 302 THR A O 1
ATOM 2184 N N . LEU A 1 303 ? -4.573 1.425 -23.220 1.00 98.31 303 LEU A N 1
ATOM 2185 C CA . LEU A 1 303 ? -4.072 1.919 -21.937 1.00 98.31 303 LEU A CA 1
ATOM 2186 C C . LEU A 1 303 ? -5.051 2.938 -21.364 1.00 98.31 303 LEU A C 1
ATOM 2188 O O . LEU A 1 303 ? -5.623 3.711 -22.123 1.00 98.31 303 LEU A O 1
ATOM 2192 N N . PHE A 1 304 ? -5.242 2.912 -20.043 1.00 98.25 304 PHE A N 1
ATOM 2193 C CA . PHE A 1 304 ? -6.158 3.824 -19.353 1.00 98.25 304 PHE A CA 1
ATOM 2194 C C . PHE A 1 304 ? -7.551 3.893 -20.001 1.00 98.25 304 PHE A C 1
ATOM 2196 O O . PHE A 1 304 ? -8.156 4.945 -20.072 1.00 98.25 304 PHE A O 1
ATOM 2203 N N . PHE A 1 305 ? -8.096 2.750 -20.430 1.00 98.06 305 PHE A N 1
ATOM 2204 C CA . PHE A 1 305 ? -9.367 2.655 -21.172 1.00 98.06 305 PHE A CA 1
ATOM 2205 C C . PHE A 1 305 ? -10.589 3.352 -20.527 1.00 98.06 305 PHE A C 1
ATOM 2207 O O . PHE A 1 305 ? -11.605 3.538 -21.186 1.00 98.06 305 PHE A O 1
ATOM 2214 N N . ARG A 1 306 ? -10.534 3.675 -19.229 1.00 97.31 306 ARG A N 1
ATOM 2215 C CA . ARG A 1 306 ? -11.611 4.368 -18.498 1.00 97.31 306 ARG A CA 1
ATOM 2216 C C . ARG A 1 306 ? -11.364 5.868 -18.316 1.00 97.31 306 ARG A C 1
ATOM 2218 O O . ARG A 1 306 ? -12.219 6.532 -17.744 1.00 97.31 306 ARG A O 1
ATOM 2225 N N . GLU A 1 307 ? -10.207 6.353 -18.739 1.00 98.00 307 GLU A N 1
ATOM 2226 C CA . GLU A 1 307 ? -9.828 7.760 -18.681 1.00 98.00 307 GLU A CA 1
ATOM 2227 C C . GLU A 1 307 ? -10.080 8.423 -20.039 1.00 98.00 307 GLU A C 1
ATOM 2229 O O . GLU A 1 307 ? -10.355 7.745 -21.035 1.00 98.00 307 GLU A O 1
ATOM 2234 N N . ASP A 1 308 ? -9.984 9.750 -20.062 1.00 95.31 308 ASP A N 1
ATOM 2235 C CA . ASP A 1 308 ? -10.119 10.544 -21.278 1.00 95.31 308 ASP A CA 1
ATOM 2236 C C . ASP A 1 308 ? -9.082 10.115 -22.341 1.00 95.31 308 ASP A C 1
ATOM 2238 O O . ASP A 1 308 ? -7.886 10.036 -22.028 1.00 95.31 308 ASP A O 1
ATOM 2242 N N . PRO A 1 309 ? -9.498 9.795 -23.582 1.00 92.00 309 PRO A N 1
ATOM 2243 C CA . PRO A 1 309 ? -8.562 9.507 -24.661 1.00 92.00 309 PRO A CA 1
ATOM 2244 C C . PRO A 1 309 ? -7.768 10.737 -25.144 1.00 92.00 309 PRO A C 1
ATOM 2246 O O . PRO A 1 309 ? -6.689 10.514 -25.704 1.00 92.00 309 PRO A O 1
ATOM 2249 N N . ALA A 1 310 ? -8.287 11.967 -24.974 1.00 69.00 310 ALA A N 1
ATOM 2250 C CA . ALA A 1 310 ? -7.657 13.272 -25.247 1.00 69.00 310 ALA A CA 1
ATOM 2251 C C . ALA A 1 310 ? -8.619 14.447 -24.971 1.00 69.00 310 ALA A C 1
ATOM 2253 O O . ALA A 1 310 ? -9.686 14.493 -25.631 1.00 69.00 310 ALA A O 1
#

pLDDT: mean 91.19, std 16.86, range [28.8, 98.94]

Solvent-accessible surface area (backbone atoms only — not comparable to full-atom values): 17858 Å² total; per-residue (Å²): 118,51,44,34,42,41,46,77,72,88,46,67,70,47,24,51,55,48,26,60,40,48,48,68,38,82,47,39,79,42,58,51,49,37,51,95,73,32,31,33,44,29,42,62,45,94,83,46,55,68,64,57,59,31,46,43,38,39,75,74,74,31,48,50,45,68,74,83,68,77,91,75,88,76,84,89,58,78,68,60,64,60,59,71,75,64,78,84,91,78,77,92,79,72,101,61,65,51,37,36,34,28,36,26,40,17,71,67,23,47,54,49,51,53,51,40,42,75,73,55,25,35,32,41,34,30,29,67,70,70,79,30,35,51,49,42,70,58,33,58,50,44,50,54,50,47,39,52,54,14,49,53,41,34,57,37,46,48,59,99,52,48,93,83,42,89,60,47,82,67,88,76,59,42,52,60,54,43,52,55,40,49,52,53,32,52,52,47,33,40,70,72,35,52,52,53,49,74,72,31,91,53,47,45,80,44,59,14,48,74,44,76,75,53,100,45,31,33,39,27,41,34,75,92,59,66,75,46,79,45,73,38,77,44,76,47,88,31,72,78,82,74,89,84,78,77,94,51,90,74,50,87,86,45,97,71,69,56,71,51,55,59,72,68,43,59,63,76,51,72,60,43,80,39,85,43,36,43,69,74,42,51,54,51,45,52,24,44,34,41,58,64,18,50,63,45,71,51,44,96,63,56,72,46,71,90,55,86,94,123

Mean predicted aligned error: 13.94 Å

Organism: Salmonella typhimurium (NCBI:txid90371)

Foldseek 3Di:
DWKKQKPDDDDVVLQVQLQVLQCPQPFWPGWDGDPVRNMIDTDGDDPRDPVSSQVSSVVVVMGIDIPPDDDDDDDDDPVVVVVVVDDDDDDDDDPAAFEEEEEAQAPVRLVVCVVSVVVRHFYEYEHADQHHPCCLQQHVQLLVLLLVVLVVQLVLADDPCCVPPPHDRDDDQLQVSLVVSVVRSVVCCVVPGVVVQVVDPSYHYFHFDWDDPDPFWIWGQGPVGDIDIDGGPYYHYPPDDDDDDDPDPPPVVDPDDDSRCLSNDSDLDQEEEFEDAEDSRVSSQSSSVSSHHHYDYDYPDHHPVVDDPD

InterPro domains:
  IPR006121 Heavy metal-associated domain, HMA [PF00403] (3-62)
  IPR006121 Heavy metal-associated domain, HMA [PS50846] (1-65)
  IPR006121 Heavy metal-associated domain, HMA [cd00371] (3-65)
  IPR012999 Pyridine nucleotide-disulphide oxidoreductase, class I, active site [PS00076] (132-142)
  IPR017969 Heavy-metal-associated, conserved site [PS01047] (6-35)
  IPR023753 FAD/NAD(P)-binding domain [PF07992] (99-305)
  IPR036163 Heavy metal-associated domain superfamily [SSF55008] (2-70)
  IPR036188 FAD/NAD(P)-binding domain superfamily [G3DSA:3.50.50.60] (101-243)
  IPR036188 FAD/NAD(P)-binding domain superfamily [G3DSA:3.50.50.60] (244-309)
  IPR036188 FAD/NAD(P)-binding domain superfamily [SSF51905] (100-304)

Secondary structure (DSSP, 8-state):
-EEEEEE---SHHHHHHHHHHHTTSTTEEEEEEETTTTEEEEEE-TT--HHHHHHHHHTTT-EEEETT------PPPHHHHHHHSS--------SS--EEEEE--SHHHHHHHHHHHHTT-EEEEEESSSTTHHHHHTSHHHHHHHHHHHHHHHHHH--TTTTTS--------HHHHHHHHHHHHHHHHIIIIIHHHHT-TTEEEEEEEEEEEETTEEEEEETTSSEEEEE-SEEEE-----------TTTTTS----HHHHHH-SS--SEEEEE--SHHHHHHHHHHHHTT-EEEEE-SSSTTTTS---